Protein AF-D5BFN0-F1 (afdb_monomer)

Sequence (241 aa):
MDYILQNIPEYQEASSQLDNRVQEWKNEIDAKRREISEIQTQLENERALLTKELLEEREEDIKYLQDQLTEYQQKRFGPGGDFILQKKQLIKPIQDQVFTAVQEIADRRNFDFIFDRTSEIGMIYAKSNYDMSDQVLRIITRAANREQIETRQDRRELRQAENRTVAQDSVVQARAQASENAKTERELYIEQRRRERDSLRAAKKAEFEARRERILKERKAAQDSIQAAREAAKQTKDTIN

Secondary structure (DSSP, 8-state):
-HHHHHT-HHHHHHHHHHHHHHHHHHHHHHHHHHHHHHHHHHHHHHGGGS-HHHHHHHHHHHHHHHHHHHHHHHHHHSTT-HHHHHHHHHHHHHHHHHHHHHHHHHHHHT-S----TTSSS------GGG--HHHHHHHHHHHHHHHT--SHHHHHHHHHHHT--HHHHHHHHHHHHHHHHHHHHHHHHHHHHHHHHHHHHHHHHHHHHHHHHHHHHHHHHHHHHHHHHHHHHHHHHHT--

Mean predicted aligned error: 13.86 Å

Nearest PDB structures (foldseek):
  8gl8-assembly1_C  TM=8.182E-01  e=5.710E-12  Flavobacterium johnsoniae
  8gl8-assembly1_G  TM=8.397E-01  e=2.161E-11  Flavobacterium johnsoniae
  8gl8-assembly1_E  TM=8.200E-01  e=6.961E-10  Flavobacterium johnsoniae

Radius of gyration: 37.37 Å; Cα contacts (8 Å, |Δi|>4): 81; chains: 1; bounding box: 98×90×75 Å

Organism: Zunongwangia profunda (strain DSM 18752 / CCTCC AB 206139 / SM-A87) (NCBI:txid655815)

Solvent-accessible surface area (backbone atoms only — not comparable to full-atom values): 13529 Å² total; per-residue (Å²): 82,64,72,49,47,71,71,34,67,71,46,49,50,44,48,51,55,50,51,52,51,52,48,51,54,49,52,54,52,52,51,53,51,49,53,53,51,51,53,50,53,50,48,65,73,45,50,90,79,52,53,73,70,62,47,52,52,52,53,50,51,52,49,50,54,51,51,52,51,50,51,50,48,39,50,39,71,30,96,82,8,52,52,58,50,48,49,46,68,55,47,45,62,55,53,50,52,51,48,52,38,46,50,55,50,26,64,77,68,71,51,92,76,85,80,57,83,76,45,92,65,90,73,89,78,80,66,72,89,74,60,51,58,74,57,36,47,49,49,50,54,50,52,56,56,58,74,72,52,87,48,77,63,52,53,53,52,48,56,58,56,69,73,49,50,73,74,52,48,51,53,53,49,53,52,51,52,51,52,48,51,53,49,53,53,49,50,52,49,52,49,50,54,48,52,54,50,50,51,52,50,50,51,53,49,52,52,50,51,54,50,51,50,50,54,51,51,53,52,48,53,51,50,53,50,55,49,52,53,50,51,54,57,45,55,58,51,69,72,74,114

Foldseek 3Di:
DVVLLVPDPLSVVLVVVLVVVVVVLVVVLVVLVVVLVVLVVVCVVCVVVDDPVVNVVSVVVSVVSVVVSVVSCCQCPNDVHPSVVSCCVRCVVVVVLLVVLVVVVCVVVVPPDDDDPPDPPPDPDDDPVPDCSVVSSVVSVLVVLVVVDDDPVSVVVSVVVVPDDPVRVVVVVVVVVVVVVVVVVVVVVVVVVVVVVVVVVVVVVVVVVVVVVVVVVVVVVVVVVVVVVVVVVVVVVVVVD

pLDDT: mean 86.91, std 8.74, range [43.75, 97.38]

Structure (mmCIF, N/CA/C/O backbone):
data_AF-D5BFN0-F1
#
_entry.id   AF-D5BFN0-F1
#
loop_
_atom_site.group_PDB
_atom_site.id
_atom_site.type_symbol
_atom_site.label_atom_i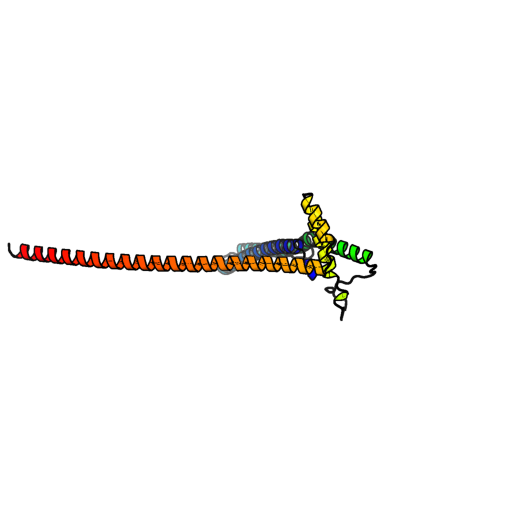d
_atom_site.label_alt_id
_atom_site.label_comp_id
_atom_site.label_asym_id
_atom_site.label_entity_id
_atom_site.label_seq_id
_atom_site.pdbx_PDB_ins_code
_atom_site.Cartn_x
_atom_site.Cartn_y
_atom_site.Cartn_z
_atom_site.occupancy
_atom_site.B_iso_or_equiv
_atom_site.auth_seq_id
_atom_site.auth_comp_id
_atom_site.auth_asym_id
_atom_site.auth_atom_id
_atom_site.pdbx_PDB_model_num
ATOM 1 N N . MET A 1 1 ? 7.348 10.726 -11.685 1.00 82.69 1 MET A N 1
ATOM 2 C CA . MET A 1 1 ? 7.921 9.686 -10.813 1.00 82.69 1 MET A CA 1
ATOM 3 C C . MET A 1 1 ? 6.891 8.601 -10.578 1.00 82.69 1 MET A C 1
ATOM 5 O O . MET A 1 1 ? 7.198 7.435 -10.787 1.00 82.69 1 MET A O 1
ATOM 9 N N . ASP A 1 2 ? 5.655 8.980 -10.251 1.00 84.94 2 ASP A N 1
ATOM 10 C CA . ASP A 1 2 ? 4.572 8.031 -9.961 1.00 84.94 2 ASP A CA 1
ATOM 11 C C . ASP A 1 2 ? 4.336 6.999 -11.066 1.00 84.94 2 ASP A C 1
ATOM 13 O O . ASP A 1 2 ? 4.250 5.813 -10.772 1.00 84.94 2 ASP A O 1
ATOM 17 N N . TYR A 1 3 ? 4.324 7.416 -12.338 1.00 87.56 3 TYR A N 1
ATOM 18 C CA . TYR A 1 3 ? 4.190 6.482 -13.464 1.00 87.56 3 TYR A CA 1
ATOM 19 C C . TYR A 1 3 ? 5.304 5.424 -13.486 1.00 87.56 3 TYR A C 1
ATOM 21 O O . TYR A 1 3 ? 5.041 4.259 -13.758 1.00 87.56 3 TYR A O 1
ATOM 29 N N . ILE A 1 4 ? 6.546 5.803 -13.175 1.00 87.00 4 ILE A N 1
ATOM 30 C CA . ILE A 1 4 ? 7.668 4.859 -13.148 1.00 87.00 4 ILE A CA 1
ATOM 31 C C . ILE A 1 4 ? 7.464 3.870 -11.999 1.00 87.00 4 ILE A C 1
ATOM 33 O O . ILE A 1 4 ? 7.521 2.667 -12.214 1.00 87.00 4 ILE A O 1
ATOM 37 N N . LEU A 1 5 ? 7.156 4.363 -10.799 1.00 88.06 5 LEU A N 1
ATOM 38 C CA . LEU A 1 5 ? 6.931 3.510 -9.632 1.00 88.06 5 LEU A CA 1
ATOM 39 C C . LEU A 1 5 ? 5.768 2.534 -9.848 1.00 88.06 5 LEU A C 1
ATOM 41 O O . LEU A 1 5 ? 5.929 1.342 -9.628 1.00 88.06 5 LEU A O 1
ATOM 45 N N . GLN A 1 6 ? 4.627 3.002 -10.352 1.00 88.56 6 GLN A N 1
ATOM 46 C CA . GLN A 1 6 ? 3.443 2.161 -10.563 1.00 88.56 6 GLN A CA 1
ATOM 47 C C . GLN A 1 6 ? 3.654 1.028 -11.572 1.00 88.56 6 GLN A C 1
ATOM 49 O O . GLN A 1 6 ? 2.942 0.030 -11.502 1.00 88.56 6 GLN A O 1
ATOM 54 N N . ASN A 1 7 ? 4.602 1.166 -12.501 1.00 88.75 7 ASN A N 1
ATOM 55 C CA . ASN A 1 7 ? 4.909 0.141 -13.501 1.00 88.75 7 ASN A CA 1
ATOM 56 C C . ASN A 1 7 ? 6.026 -0.825 -13.064 1.00 88.75 7 ASN A C 1
ATOM 58 O O . ASN A 1 7 ? 6.359 -1.739 -13.817 1.00 88.75 7 ASN A O 1
ATOM 62 N N . ILE A 1 8 ? 6.603 -0.646 -11.871 1.00 88.31 8 ILE A N 1
ATOM 63 C CA . ILE A 1 8 ? 7.589 -1.566 -11.293 1.00 88.31 8 ILE A CA 1
ATOM 64 C C . ILE A 1 8 ? 6.838 -2.634 -10.475 1.00 88.31 8 ILE A C 1
ATOM 66 O O . ILE A 1 8 ? 6.148 -2.274 -9.516 1.00 88.31 8 ILE A O 1
ATOM 70 N N . PRO A 1 9 ? 6.947 -3.934 -10.811 1.00 88.25 9 PRO A N 1
ATOM 71 C CA . PRO A 1 9 ? 6.256 -5.006 -10.086 1.00 88.25 9 PRO A CA 1
ATOM 72 C C . PRO A 1 9 ? 6.540 -5.011 -8.579 1.00 88.25 9 PRO A C 1
ATOM 74 O O . PRO A 1 9 ? 5.622 -5.140 -7.772 1.00 88.25 9 PRO A O 1
ATOM 77 N N . GLU A 1 10 ? 7.792 -4.774 -8.191 1.00 87.75 10 GLU A N 1
ATOM 78 C CA . GLU A 1 10 ? 8.243 -4.722 -6.800 1.00 87.75 10 GLU A CA 1
ATOM 79 C C . GLU A 1 10 ? 7.544 -3.601 -6.016 1.00 87.75 10 GLU A C 1
ATOM 81 O O . GLU A 1 10 ? 7.251 -3.748 -4.831 1.00 87.75 10 GLU A O 1
ATOM 86 N N . TYR A 1 11 ? 7.226 -2.482 -6.677 1.00 91.19 11 TYR A N 1
ATOM 87 C CA . TYR A 1 11 ? 6.480 -1.385 -6.060 1.00 91.19 11 TYR A CA 1
ATOM 88 C C . TYR A 1 11 ? 5.018 -1.753 -5.846 1.00 91.19 11 TYR A C 1
ATOM 90 O O . TYR A 1 11 ? 4.456 -1.436 -4.799 1.00 91.19 11 TYR A O 1
ATOM 98 N N . GLN A 1 12 ? 4.400 -2.425 -6.818 1.00 90.38 12 GLN A N 1
ATOM 99 C CA . GLN A 1 12 ? 3.024 -2.897 -6.685 1.00 90.38 12 GLN A CA 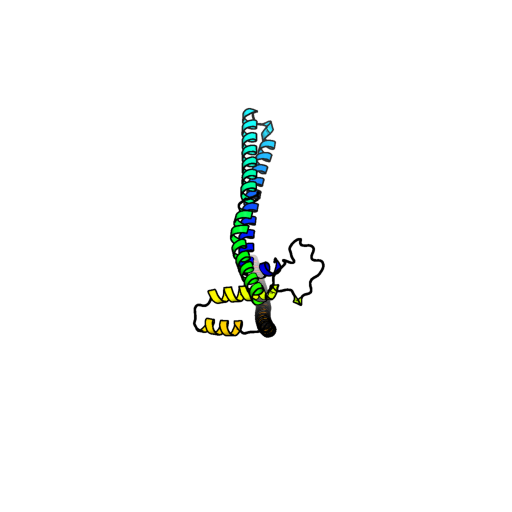1
ATOM 100 C C . GLN A 1 12 ? 2.902 -3.903 -5.538 1.00 90.38 12 GLN A C 1
ATOM 102 O O . GLN A 1 12 ? 1.975 -3.810 -4.733 1.00 90.38 12 GLN A O 1
ATOM 107 N N . GLU A 1 13 ? 3.868 -4.815 -5.418 1.00 91.38 13 GLU A N 1
ATOM 108 C CA . GLU A 1 13 ? 3.922 -5.770 -4.315 1.00 91.38 13 GLU A CA 1
ATOM 109 C C . GLU A 1 13 ? 4.119 -5.060 -2.970 1.00 91.38 13 GLU A C 1
ATOM 111 O O . GLU A 1 13 ? 3.337 -5.266 -2.043 1.00 91.38 13 GLU A O 1
ATOM 116 N N . ALA A 1 14 ? 5.105 -4.164 -2.874 1.00 92.25 14 ALA A N 1
ATOM 117 C CA . ALA A 1 14 ? 5.354 -3.360 -1.680 1.00 92.25 14 ALA A CA 1
ATOM 118 C C . ALA A 1 14 ? 4.125 -2.534 -1.261 1.00 92.25 14 ALA A C 1
ATOM 120 O O . ALA A 1 14 ? 3.804 -2.462 -0.072 1.00 92.25 14 ALA A O 1
ATOM 121 N N . SER A 1 15 ? 3.423 -1.932 -2.226 1.00 90.88 15 SER A N 1
ATOM 122 C CA . SER A 1 15 ? 2.183 -1.191 -1.982 1.00 90.88 15 SER A CA 1
ATOM 123 C C . SER A 1 15 ? 1.095 -2.115 -1.453 1.00 90.88 15 SER A C 1
ATOM 125 O O . SER A 1 15 ? 0.488 -1.803 -0.436 1.00 90.88 15 SER A O 1
ATOM 127 N N . SER A 1 16 ? 0.896 -3.281 -2.073 1.00 94.12 16 SER A N 1
ATOM 128 C CA . SER A 1 16 ? -0.097 -4.258 -1.618 1.00 94.12 16 SER A CA 1
ATOM 129 C C . SER A 1 16 ? 0.201 -4.766 -0.204 1.00 94.12 16 SER A C 1
ATOM 131 O O . SER A 1 16 ? -0.704 -4.849 0.627 1.00 94.12 16 SER A O 1
ATOM 133 N N . GLN A 1 17 ? 1.468 -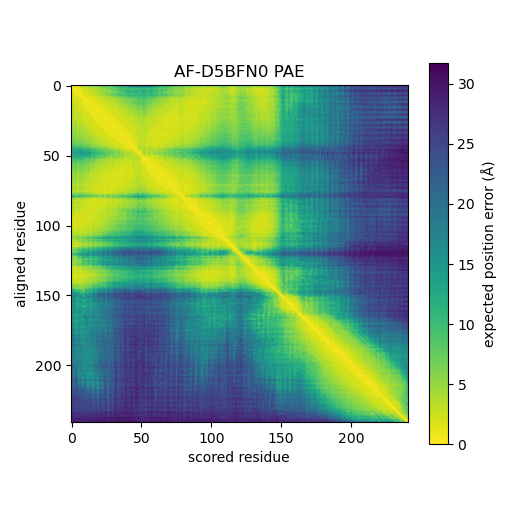5.047 0.113 1.00 92.69 17 GLN A N 1
ATOM 134 C CA . GLN A 1 17 ? 1.883 -5.446 1.460 1.00 92.69 17 GLN A CA 1
ATOM 135 C C . GLN A 1 17 ? 1.603 -4.346 2.494 1.00 92.69 17 GLN A C 1
ATOM 137 O O . GLN A 1 17 ? 1.119 -4.637 3.591 1.00 92.69 17 GLN A O 1
ATOM 142 N N . LEU A 1 18 ? 1.891 -3.085 2.155 1.00 93.56 18 LEU A N 1
ATOM 143 C CA . LEU A 1 18 ? 1.603 -1.945 3.022 1.00 93.56 18 LEU A CA 1
ATOM 144 C C . LEU A 1 18 ? 0.092 -1.763 3.215 1.00 93.56 18 LEU A C 1
ATOM 146 O O . LEU A 1 18 ? -0.357 -1.582 4.345 1.00 93.56 18 LEU A O 1
ATOM 150 N N . ASP A 1 19 ? -0.686 -1.854 2.138 1.00 94.38 19 ASP A N 1
ATOM 151 C CA . ASP A 1 19 ? -2.140 -1.712 2.169 1.00 94.38 19 ASP A CA 1
ATOM 152 C C . ASP A 1 19 ? -2.787 -2.787 3.045 1.00 94.38 19 ASP A C 1
ATOM 154 O O . ASP A 1 19 ? -3.650 -2.466 3.863 1.00 94.38 19 ASP A O 1
ATOM 158 N N . ASN A 1 20 ? -2.321 -4.036 2.961 1.00 95.75 20 ASN A N 1
ATOM 159 C CA . ASN A 1 20 ? -2.794 -5.122 3.822 1.00 95.75 20 ASN A CA 1
ATOM 160 C C . ASN A 1 20 ? -2.579 -4.800 5.309 1.00 95.75 20 ASN A C 1
ATOM 162 O O . ASN A 1 20 ? -3.517 -4.892 6.097 1.00 95.75 20 ASN A O 1
ATOM 166 N N . ARG A 1 21 ? -1.388 -4.323 5.690 1.00 93.75 21 ARG A N 1
ATOM 167 C CA . ARG A 1 21 ? -1.108 -3.927 7.084 1.00 93.75 21 ARG A CA 1
ATOM 168 C C . ARG A 1 21 ? -1.932 -2.731 7.538 1.00 93.75 21 ARG A C 1
ATOM 170 O O . ARG A 1 21 ? -2.385 -2.681 8.678 1.00 93.75 21 ARG A O 1
ATOM 177 N N . VAL A 1 22 ? -2.155 -1.764 6.649 1.00 95.50 22 VAL A N 1
ATOM 178 C CA . VAL A 1 22 ? -3.035 -0.627 6.938 1.00 95.50 22 VAL A CA 1
ATOM 179 C C . VAL A 1 22 ? -4.458 -1.107 7.212 1.00 95.50 22 VAL A C 1
ATOM 181 O O . VAL A 1 22 ? -5.095 -0.592 8.131 1.00 95.50 22 VAL A O 1
ATOM 184 N N . GLN A 1 23 ? -4.958 -2.083 6.452 1.00 97.00 23 GLN A N 1
ATOM 185 C CA . GLN A 1 23 ? -6.273 -2.674 6.704 1.00 97.00 23 GLN A CA 1
ATOM 186 C C . GLN A 1 23 ? -6.316 -3.434 8.031 1.00 97.00 23 GLN A C 1
ATOM 188 O O . GLN A 1 23 ? -7.267 -3.262 8.786 1.00 97.00 23 GLN A O 1
ATOM 193 N N . GLU A 1 24 ? -5.281 -4.208 8.362 1.00 96.44 24 GLU A N 1
ATOM 194 C CA . GLU A 1 24 ? -5.169 -4.882 9.663 1.00 96.44 24 GLU A CA 1
ATOM 195 C C . GLU A 1 24 ? -5.252 -3.882 10.825 1.00 96.44 24 GLU A C 1
ATOM 197 O O . GLU A 1 24 ? -6.107 -4.020 11.699 1.00 96.44 24 GLU A O 1
ATOM 202 N N . TRP A 1 25 ? -4.456 -2.809 10.796 1.00 96.50 25 TRP A N 1
ATOM 203 C CA . TRP A 1 25 ? -4.493 -1.785 11.845 1.00 96.50 25 TRP A CA 1
ATOM 204 C C . TRP A 1 25 ? -5.834 -1.061 11.928 1.00 96.50 25 TRP A C 1
ATOM 206 O O . TRP A 1 25 ? -6.289 -0.753 13.029 1.00 96.50 25 TRP A O 1
ATOM 216 N N . LYS A 1 26 ? -6.481 -0.788 10.789 1.00 95.94 26 LYS A N 1
ATOM 217 C CA . LYS A 1 26 ? -7.831 -0.207 10.767 1.00 95.94 26 LYS A CA 1
ATOM 218 C C . LYS A 1 26 ? -8.845 -1.137 11.422 1.00 95.94 26 LYS A C 1
ATOM 220 O O . LYS A 1 26 ? -9.608 -0.681 12.266 1.00 95.94 26 LYS A O 1
ATOM 225 N N . ASN A 1 27 ? -8.801 -2.428 11.104 1.00 97.38 27 ASN A N 1
ATOM 226 C CA . ASN A 1 27 ? -9.684 -3.421 11.709 1.00 97.38 27 ASN A CA 1
ATOM 227 C C . ASN A 1 27 ? -9.471 -3.520 13.226 1.00 97.38 27 ASN A C 1
ATOM 229 O O . ASN A 1 27 ? -10.442 -3.592 13.975 1.00 97.38 27 ASN A O 1
ATOM 233 N N . GLU A 1 28 ? -8.221 -3.476 13.696 1.00 95.88 28 GLU A N 1
ATOM 234 C CA . GLU A 1 28 ? -7.907 -3.463 15.130 1.00 95.88 28 GLU A CA 1
ATOM 235 C C . GLU A 1 28 ? -8.428 -2.199 15.832 1.00 95.88 28 GLU A C 1
ATOM 237 O O . GLU A 1 28 ? -8.999 -2.283 16.922 1.00 95.88 28 GLU A O 1
ATOM 242 N N . ILE A 1 29 ? -8.269 -1.029 15.206 1.00 96.38 29 ILE A N 1
ATOM 243 C CA . ILE A 1 29 ? -8.805 0.245 15.708 1.00 96.38 29 ILE A CA 1
ATOM 244 C C . ILE A 1 29 ? -10.329 0.188 15.791 1.00 96.38 29 ILE A C 1
ATOM 246 O O . ILE A 1 29 ? -10.904 0.605 16.796 1.00 96.38 29 ILE A O 1
ATOM 250 N N . ASP A 1 30 ? -10.983 -0.327 14.753 1.00 96.88 30 ASP A N 1
ATOM 251 C CA . ASP A 1 30 ? -12.438 -0.426 14.698 1.00 96.88 30 ASP A CA 1
ATOM 252 C C . ASP A 1 30 ? -12.974 -1.422 15.729 1.00 96.88 30 ASP A C 1
ATOM 254 O O . ASP A 1 30 ? -13.985 -1.143 16.372 1.00 96.88 30 ASP A O 1
ATOM 258 N N . ALA A 1 31 ? -12.285 -2.546 15.943 1.00 96.81 31 ALA A N 1
ATOM 259 C CA . ALA A 1 31 ? -12.630 -3.509 16.985 1.00 96.81 31 ALA A CA 1
ATOM 260 C C . ALA A 1 31 ? -12.552 -2.875 18.383 1.00 96.81 31 ALA A C 1
ATOM 262 O O . ALA A 1 31 ? -13.533 -2.912 19.123 1.00 96.81 31 ALA A O 1
ATOM 263 N N . LYS A 1 32 ? -11.438 -2.204 18.707 1.00 95.31 32 LYS A N 1
ATOM 264 C CA . LYS A 1 32 ? -11.264 -1.496 19.989 1.00 95.31 32 LYS A CA 1
ATOM 265 C C . LYS A 1 32 ? -12.278 -0.372 20.178 1.00 95.31 32 LYS A C 1
ATOM 267 O O . LYS A 1 32 ? -12.797 -0.170 21.269 1.00 95.31 32 LYS A O 1
ATOM 272 N N . ARG A 1 33 ? -12.595 0.363 19.110 1.00 96.69 33 ARG A N 1
ATOM 273 C CA . ARG A 1 33 ? -13.615 1.418 19.144 1.00 96.69 33 ARG A CA 1
ATOM 274 C C . ARG A 1 33 ? -14.999 0.853 19.464 1.00 96.69 33 ARG A C 1
ATOM 276 O O . ARG A 1 33 ? -15.733 1.478 20.225 1.00 96.69 33 ARG A O 1
ATOM 283 N N . ARG A 1 34 ? -15.363 -0.296 18.885 1.00 97.38 34 ARG A N 1
ATOM 284 C CA . ARG A 1 34 ? -16.641 -0.967 19.177 1.00 97.38 34 ARG A CA 1
ATOM 285 C C . ARG A 1 34 ? -16.699 -1.444 20.620 1.00 97.38 34 ARG A C 1
ATOM 287 O O . ARG A 1 34 ? -17.682 -1.155 21.283 1.00 97.38 34 ARG A O 1
ATOM 294 N N . GLU A 1 35 ? -15.631 -2.066 21.112 1.00 96.06 35 GLU A N 1
ATOM 295 C CA . GLU A 1 35 ? -15.518 -2.494 22.511 1.00 96.06 35 GLU A CA 1
ATOM 296 C C . GLU A 1 35 ? -15.728 -1.318 23.481 1.00 96.06 35 GLU A C 1
ATOM 298 O O . GLU A 1 35 ? -16.578 -1.387 24.364 1.00 96.06 35 GLU A O 1
ATOM 303 N N . ILE A 1 36 ? -15.046 -0.187 23.257 1.00 96.00 36 ILE A N 1
ATOM 304 C CA . ILE A 1 36 ? -15.235 1.029 24.067 1.00 96.00 36 ILE A CA 1
ATOM 305 C C . ILE A 1 36 ? -16.686 1.522 23.993 1.00 96.00 36 ILE A C 1
ATOM 307 O O . ILE A 1 36 ? -17.267 1.876 25.017 1.00 96.00 36 ILE A O 1
ATOM 311 N N . SER A 1 37 ? -17.286 1.536 22.799 1.00 96.62 37 SER A N 1
ATOM 312 C CA . SER A 1 37 ? -18.677 1.965 22.616 1.00 96.62 37 SER A CA 1
ATOM 313 C C . SER A 1 37 ? -19.670 1.054 23.344 1.00 96.62 37 SER A C 1
ATOM 315 O O . SER A 1 37 ? -20.647 1.551 23.898 1.00 96.62 37 SER A O 1
ATOM 317 N N . GLU A 1 38 ? -19.442 -0.259 23.350 1.00 96.31 38 GLU A N 1
ATOM 318 C CA . GLU A 1 38 ? -20.285 -1.228 24.056 1.00 96.31 38 GLU A CA 1
ATOM 319 C C . GLU A 1 38 ? -20.207 -1.025 25.571 1.00 96.31 38 GLU A C 1
ATOM 321 O O . GLU A 1 38 ? -21.247 -0.962 26.228 1.00 96.31 38 GLU A O 1
ATOM 326 N N . ILE A 1 39 ? -18.999 -0.837 26.116 1.00 93.94 39 ILE A N 1
ATOM 327 C CA . ILE A 1 39 ? -18.789 -0.558 27.546 1.00 93.94 39 ILE A CA 1
ATOM 328 C C . ILE A 1 39 ? -19.457 0.766 27.940 1.00 93.94 39 ILE A C 1
ATOM 330 O O . ILE A 1 39 ? -20.114 0.842 28.977 1.00 93.94 39 ILE A O 1
ATOM 334 N N . GLN A 1 40 ? -19.359 1.798 27.098 1.00 94.62 40 GLN A N 1
ATOM 335 C CA . GLN A 1 40 ? -20.044 3.074 27.321 1.00 94.62 40 GLN A CA 1
ATOM 336 C C . GLN A 1 40 ? -21.563 2.914 27.374 1.00 94.62 40 GLN A C 1
ATOM 338 O O . GLN A 1 40 ? -22.201 3.396 28.306 1.00 94.62 40 GLN A O 1
ATOM 343 N N . THR A 1 41 ? -22.148 2.201 26.410 1.00 95.62 41 THR A N 1
ATOM 344 C CA . THR A 1 41 ? -23.595 1.950 26.394 1.00 95.62 41 THR A CA 1
ATOM 345 C C . THR A 1 41 ? -24.040 1.112 27.598 1.00 95.62 41 THR A C 1
ATOM 347 O O . THR A 1 41 ? -25.099 1.370 28.170 1.00 95.62 41 THR A O 1
ATOM 350 N N . GLN A 1 42 ? -23.245 0.126 28.024 1.00 93.69 42 GLN A N 1
ATOM 351 C CA . GLN A 1 42 ? -23.519 -0.640 29.245 1.00 93.69 42 GLN A CA 1
ATOM 352 C C . GLN A 1 42 ? -23.507 0.260 30.483 1.00 93.69 42 GLN A C 1
ATOM 354 O O . GLN A 1 42 ? -24.450 0.213 31.273 1.00 93.69 42 GLN A O 1
ATOM 359 N N . LEU A 1 43 ? -22.504 1.134 30.610 1.00 93.69 43 LEU A N 1
ATOM 360 C CA . LEU A 1 43 ? -22.411 2.079 31.718 1.00 93.69 43 LEU A CA 1
ATOM 361 C C . LEU A 1 43 ? -23.614 3.028 31.764 1.00 93.69 43 LEU A C 1
ATOM 363 O O . LEU A 1 43 ? -24.161 3.264 32.837 1.00 93.69 43 LEU A O 1
ATOM 367 N N . GLU A 1 44 ? -24.063 3.539 30.615 1.00 92.50 44 GLU A N 1
ATOM 368 C CA . GLU A 1 44 ? -25.244 4.405 30.523 1.00 92.50 44 GLU A CA 1
ATOM 369 C C . GLU A 1 44 ? -26.528 3.701 30.985 1.00 92.50 44 GLU A C 1
ATOM 371 O O . GLU A 1 44 ? -27.320 4.294 31.722 1.00 92.50 44 GLU A O 1
ATOM 376 N N . ASN A 1 45 ? -26.715 2.433 30.604 1.00 93.19 45 ASN A N 1
ATOM 377 C CA . ASN A 1 45 ? -27.878 1.631 30.995 1.00 93.19 45 ASN A CA 1
ATOM 378 C C . ASN A 1 45 ? -27.860 1.257 32.485 1.00 93.19 45 ASN A C 1
ATOM 380 O O . ASN A 1 45 ? -28.902 1.256 33.143 1.00 93.19 45 ASN A O 1
AT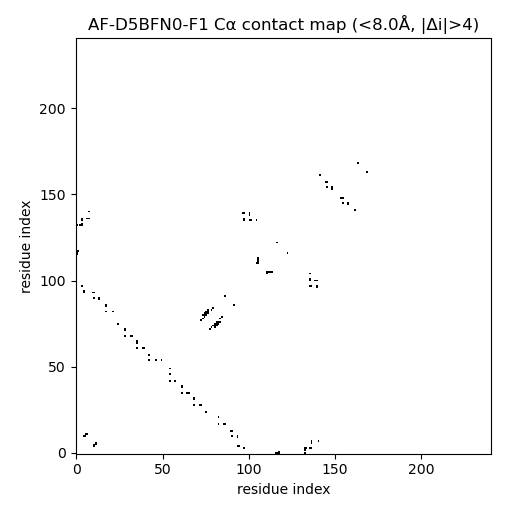OM 384 N N . GLU A 1 46 ? -26.683 0.940 33.024 1.00 91.81 46 GLU A N 1
ATOM 385 C CA . GLU A 1 46 ? -26.506 0.517 34.417 1.00 91.81 46 GLU A CA 1
ATOM 386 C C . GLU A 1 46 ? -26.360 1.698 35.385 1.00 91.81 46 GLU A C 1
ATOM 388 O O . GLU A 1 46 ? -26.483 1.512 36.593 1.00 91.81 46 GLU A O 1
ATOM 393 N N . ARG A 1 47 ? -26.175 2.930 34.889 1.00 90.31 47 ARG A N 1
ATOM 394 C CA . ARG A 1 47 ? -25.866 4.131 35.686 1.00 90.31 47 ARG A CA 1
ATOM 395 C C . ARG A 1 47 ? -26.780 4.353 36.889 1.00 90.31 47 ARG A C 1
ATOM 397 O O . ARG A 1 47 ? -26.315 4.783 37.939 1.00 90.31 47 ARG A O 1
ATOM 404 N N . ALA A 1 48 ? -28.077 4.078 36.746 1.00 88.88 48 ALA A N 1
ATOM 405 C CA . ALA A 1 48 ? -29.058 4.261 37.819 1.00 88.88 48 ALA A CA 1
ATOM 406 C C . ALA A 1 48 ? -28.925 3.234 38.962 1.00 88.88 48 ALA A C 1
ATOM 408 O O . ALA A 1 48 ? -29.486 3.441 40.037 1.00 88.88 48 ALA A O 1
ATOM 409 N N . LEU A 1 49 ? -28.214 2.130 38.724 1.00 88.56 49 LEU A N 1
ATOM 410 C CA . LEU A 1 49 ? -28.025 1.015 39.653 1.00 88.56 49 LEU A CA 1
ATOM 411 C C . LEU A 1 49 ? -26.656 1.047 40.353 1.00 88.56 49 LEU A C 1
ATOM 413 O O . LEU A 1 49 ? -26.444 0.285 41.295 1.00 88.56 49 LEU A O 1
ATOM 417 N N . LEU A 1 50 ? -25.730 1.901 39.904 1.00 88.12 50 LEU A N 1
ATOM 418 C CA . LEU A 1 50 ? -24.349 1.949 40.391 1.00 88.12 50 LEU A CA 1
ATOM 419 C C . LEU A 1 50 ? -24.175 2.961 41.535 1.00 88.12 50 LEU A C 1
ATOM 421 O O . LEU A 1 50 ? -24.834 4.001 41.590 1.00 88.12 50 LEU A O 1
ATOM 425 N N . THR A 1 51 ? -23.250 2.666 42.453 1.00 91.19 51 THR A N 1
ATOM 426 C CA . THR A 1 51 ? -22.770 3.639 43.446 1.00 91.19 51 THR A CA 1
ATOM 427 C C . THR A 1 51 ? -21.836 4.652 42.782 1.00 91.19 51 THR A C 1
ATOM 429 O O . THR A 1 51 ? -21.294 4.400 41.708 1.00 91.19 51 THR A O 1
ATOM 432 N N . LYS A 1 52 ? -21.625 5.812 43.417 1.00 89.38 52 LYS A N 1
ATOM 433 C CA . LYS A 1 52 ? -20.746 6.861 42.866 1.00 89.38 52 LYS A CA 1
ATOM 434 C C . LYS A 1 52 ? -19.307 6.383 42.658 1.00 89.38 52 LYS A C 1
ATOM 436 O O . LYS A 1 52 ? -18.737 6.661 41.617 1.00 89.38 52 LYS A O 1
ATOM 441 N N . GLU A 1 53 ? -18.771 5.630 43.614 1.00 88.50 53 GLU A N 1
ATOM 442 C CA . GLU A 1 53 ? -17.405 5.088 43.561 1.00 88.50 53 GLU A CA 1
ATOM 443 C C . GLU A 1 53 ? -17.230 4.121 42.380 1.00 88.50 53 GLU A C 1
ATOM 445 O O . GLU A 1 53 ? -16.273 4.230 41.623 1.00 88.50 53 GLU A O 1
ATOM 450 N N . LEU A 1 54 ? -18.198 3.221 42.174 1.00 88.38 54 LEU A N 1
ATOM 451 C CA . LEU A 1 54 ? -18.164 2.252 41.076 1.00 88.38 54 LEU A CA 1
ATOM 452 C C . LEU A 1 54 ? -18.391 2.918 39.709 1.00 88.38 54 LEU A C 1
ATOM 454 O O . LEU A 1 54 ? -17.878 2.449 38.697 1.00 88.38 54 LEU A O 1
ATOM 458 N N . LEU A 1 55 ? -19.166 4.006 39.665 1.00 91.00 55 LEU A N 1
ATOM 459 C CA . LEU A 1 55 ? -19.336 4.813 38.457 1.00 91.00 55 LEU A CA 1
ATOM 460 C C . LEU A 1 55 ? -18.021 5.506 38.068 1.00 91.00 55 LEU A C 1
ATOM 462 O O . LEU A 1 55 ? -17.636 5.429 36.906 1.00 91.00 55 LEU A O 1
ATOM 466 N N . GLU A 1 56 ? -17.333 6.133 39.028 1.00 92.19 56 GLU A N 1
ATOM 467 C CA . GLU A 1 56 ? -16.035 6.787 38.801 1.00 92.19 56 GLU A CA 1
ATOM 468 C C . GLU A 1 56 ? -14.978 5.788 38.302 1.00 92.19 56 GLU A C 1
ATOM 470 O O . GLU A 1 56 ? -14.326 6.057 37.297 1.00 92.19 56 GLU A O 1
ATOM 475 N N . GLU A 1 57 ? -14.877 4.603 38.915 1.00 91.56 57 GLU A N 1
ATOM 476 C CA . GLU A 1 57 ? -13.959 3.537 38.474 1.00 91.56 57 GLU A CA 1
ATOM 477 C C . GLU A 1 57 ? -14.207 3.129 37.009 1.00 91.56 57 GLU A C 1
ATOM 479 O O . GLU A 1 57 ? -13.284 3.073 36.197 1.00 91.56 57 GLU A O 1
ATOM 484 N N . ARG A 1 58 ? -15.474 2.918 36.623 1.00 91.31 58 ARG A N 1
ATOM 485 C CA . ARG A 1 58 ? -15.832 2.543 35.243 1.00 91.31 58 ARG A CA 1
ATOM 486 C C . ARG A 1 58 ? -15.587 3.669 34.237 1.00 91.31 58 ARG A C 1
ATOM 488 O O . ARG A 1 58 ? -15.228 3.395 33.092 1.00 91.31 58 ARG A O 1
ATOM 495 N N . GLU A 1 59 ? -15.801 4.924 34.627 1.00 91.44 59 GLU A N 1
ATOM 496 C CA . GLU A 1 59 ? -15.487 6.083 33.783 1.00 91.44 59 GLU A CA 1
ATOM 497 C C . GLU A 1 59 ? -13.970 6.221 33.566 1.00 91.44 59 GLU A C 1
ATOM 499 O O . GLU A 1 59 ? -13.534 6.512 32.447 1.00 91.44 59 GLU A O 1
ATOM 504 N N . GLU A 1 60 ? -13.161 5.952 34.596 1.00 93.50 60 GLU A N 1
ATOM 505 C CA . GLU A 1 60 ? -11.700 5.905 34.490 1.00 93.50 60 GLU A CA 1
ATOM 506 C C . GLU A 1 60 ? -11.221 4.773 33.573 1.00 93.50 60 GLU A C 1
ATOM 508 O O . GLU A 1 60 ? -10.376 5.020 32.709 1.00 93.50 60 GLU A O 1
ATOM 513 N N . ASP A 1 61 ? -11.809 3.578 33.671 1.00 92.62 61 ASP A N 1
ATOM 514 C CA . ASP A 1 61 ? -11.505 2.450 32.780 1.00 92.62 61 ASP A CA 1
ATOM 515 C C . ASP A 1 61 ? -11.798 2.785 31.309 1.00 92.62 61 ASP A C 1
ATOM 517 O O . ASP A 1 61 ? -10.967 2.560 30.423 1.00 92.62 61 ASP A O 1
ATOM 521 N N . ILE A 1 62 ? -12.968 3.371 31.029 1.00 93.81 62 ILE A N 1
ATOM 522 C CA . ILE A 1 62 ? -13.341 3.797 29.671 1.00 93.81 62 ILE A CA 1
ATOM 523 C C . ILE A 1 62 ? -12.345 4.832 29.151 1.00 93.81 62 ILE A C 1
ATOM 525 O O . ILE A 1 62 ? -11.902 4.740 28.003 1.00 93.81 62 ILE A O 1
ATOM 529 N N . LYS A 1 63 ? -11.980 5.813 29.981 1.00 94.81 63 LYS A N 1
ATOM 530 C CA . LYS A 1 63 ? -11.008 6.843 29.612 1.00 94.81 63 LYS A CA 1
ATOM 531 C C . LYS A 1 63 ? -9.634 6.238 29.330 1.00 94.81 63 LYS A C 1
ATOM 533 O O . LYS A 1 63 ? -9.020 6.573 28.321 1.00 94.81 63 LYS A O 1
ATOM 538 N N . TYR A 1 64 ? -9.187 5.297 30.155 1.00 95.81 64 TYR A N 1
ATOM 539 C CA . TYR A 1 64 ? -7.939 4.576 29.938 1.00 95.81 64 TYR A CA 1
ATOM 540 C C . TYR A 1 64 ? -7.935 3.835 28.593 1.00 95.81 64 TYR A C 1
ATOM 542 O O . TYR A 1 64 ? -6.981 3.951 27.823 1.00 95.81 64 TYR A O 1
ATOM 550 N N . LEU A 1 65 ? -9.021 3.134 28.252 1.00 94.00 65 LEU A N 1
ATOM 551 C CA . LEU A 1 65 ? -9.155 2.454 26.959 1.00 94.00 65 LEU A CA 1
ATOM 552 C C . LEU A 1 65 ? -9.164 3.437 25.774 1.00 94.00 65 LEU A C 1
ATOM 554 O O . LEU A 1 65 ? -8.581 3.149 24.725 1.00 94.00 65 LEU A O 1
ATOM 558 N N . GLN A 1 66 ? -9.789 4.607 25.924 1.00 94.25 66 GLN A N 1
ATOM 559 C CA . GLN A 1 66 ? -9.769 5.668 24.909 1.00 94.25 66 GLN A CA 1
ATOM 560 C C . GLN A 1 66 ? -8.368 6.250 24.695 1.00 94.25 66 GLN A C 1
ATOM 562 O O . GLN A 1 66 ? -7.956 6.463 23.548 1.00 94.25 66 GLN A O 1
ATOM 567 N N . ASP A 1 67 ? -7.629 6.475 25.779 1.00 96.62 67 ASP A N 1
ATOM 568 C CA . ASP A 1 67 ? -6.251 6.957 25.727 1.00 96.62 67 ASP A CA 1
ATOM 569 C C . ASP A 1 67 ? -5.353 5.915 25.045 1.00 96.62 67 ASP A C 1
ATOM 571 O O . ASP A 1 67 ? -4.608 6.253 24.122 1.00 96.62 67 ASP A O 1
ATOM 575 N N . GLN A 1 68 ? -5.509 4.630 25.386 1.00 95.62 68 GLN A N 1
ATOM 576 C CA . GLN A 1 68 ? -4.815 3.531 24.707 1.00 95.62 68 GLN A CA 1
ATOM 577 C C . GLN A 1 68 ? -5.144 3.456 23.211 1.00 95.62 68 GLN A C 1
ATOM 579 O O . GLN A 1 68 ? -4.253 3.220 22.392 1.00 95.62 68 GLN A O 1
ATOM 584 N N . LEU A 1 69 ? -6.412 3.641 22.826 1.00 96.25 69 LEU A N 1
ATOM 585 C CA . LEU A 1 69 ? -6.806 3.663 21.417 1.00 96.25 69 LEU A CA 1
ATOM 586 C C . LEU A 1 69 ? -6.138 4.828 20.680 1.00 96.25 69 LEU A C 1
ATOM 588 O O . LEU A 1 69 ? -5.637 4.648 19.569 1.00 96.25 69 LEU A O 1
ATOM 592 N N . THR A 1 70 ? -6.099 6.003 21.302 1.00 95.56 70 THR A N 1
ATOM 593 C CA . THR A 1 70 ? -5.466 7.199 20.737 1.00 95.56 70 THR A CA 1
ATOM 594 C C . THR A 1 70 ? -3.957 7.010 20.593 1.00 95.56 70 THR A C 1
ATOM 596 O O . THR A 1 70 ? -3.396 7.292 19.532 1.00 95.56 70 THR A O 1
ATOM 599 N N . GLU A 1 71 ? -3.293 6.464 21.613 1.00 95.81 71 GLU A N 1
ATOM 600 C CA . GLU A 1 71 ? -1.869 6.128 21.561 1.00 95.81 71 GLU A CA 1
ATOM 601 C C . GLU A 1 71 ? -1.585 5.103 20.458 1.00 95.81 71 GLU A C 1
ATOM 603 O O . GLU A 1 71 ? -0.649 5.270 19.675 1.00 95.81 71 GLU A O 1
ATOM 608 N N . TYR A 1 72 ? -2.428 4.076 20.336 1.00 95.62 72 TYR A N 1
ATOM 609 C CA . TYR A 1 72 ? -2.316 3.084 19.275 1.00 95.62 72 TYR A CA 1
ATOM 610 C C . TYR A 1 72 ? -2.429 3.728 17.888 1.00 95.62 72 TYR A C 1
ATOM 612 O O . TYR A 1 72 ? -1.575 3.506 17.026 1.00 95.62 72 TYR A O 1
ATOM 620 N N . GLN A 1 73 ? -3.437 4.578 17.674 1.00 94.62 73 GLN A N 1
ATOM 621 C CA . GLN A 1 73 ? -3.609 5.320 16.424 1.00 94.62 73 GLN A CA 1
ATOM 622 C C . GLN A 1 73 ? -2.393 6.192 16.109 1.00 94.62 73 GLN A C 1
ATOM 624 O O . GLN A 1 73 ? -1.903 6.166 14.981 1.00 94.62 73 GLN A O 1
ATOM 629 N N . GLN A 1 74 ? -1.869 6.912 17.100 1.00 95.19 74 GLN A N 1
ATOM 630 C CA . GLN A 1 74 ? -0.694 7.761 16.941 1.00 95.19 74 GLN A CA 1
ATOM 631 C C . GLN A 1 74 ? 0.565 6.941 16.634 1.00 95.19 74 GLN A C 1
ATOM 633 O O . GLN A 1 74 ? 1.357 7.316 15.771 1.00 95.19 74 GLN A O 1
ATOM 638 N N . LYS A 1 75 ? 0.741 5.789 17.282 1.00 95.50 75 LYS A N 1
ATOM 639 C CA . LYS A 1 75 ? 1.865 4.884 17.028 1.00 95.50 75 LYS A CA 1
ATOM 640 C C . LYS A 1 75 ? 1.834 4.313 15.610 1.00 95.50 75 LYS A C 1
ATOM 642 O O . LYS A 1 75 ? 2.882 4.189 14.981 1.00 95.50 75 LYS A O 1
ATOM 647 N N . ARG A 1 76 ? 0.648 3.992 15.081 1.00 94.69 76 ARG A N 1
ATOM 648 C CA . ARG A 1 76 ? 0.507 3.457 13.716 1.00 94.69 76 ARG A CA 1
ATOM 649 C C . ARG A 1 76 ? 0.540 4.545 12.642 1.00 94.69 76 ARG A C 1
ATO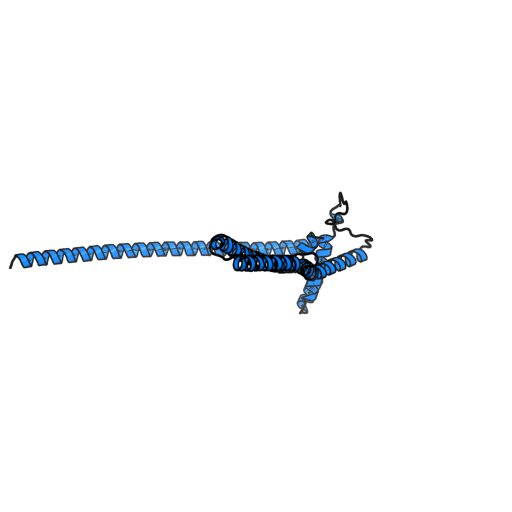M 651 O O . ARG A 1 76 ? 1.285 4.412 11.675 1.00 94.69 76 ARG A O 1
ATOM 658 N N . PHE A 1 77 ? -0.240 5.611 12.806 1.00 95.25 77 PHE A N 1
ATOM 659 C CA . PHE A 1 77 ? -0.529 6.608 11.763 1.00 95.25 77 PHE A CA 1
ATOM 660 C C . PHE A 1 77 ? -0.035 8.027 12.073 1.00 95.25 77 PHE A C 1
ATOM 662 O O . PHE A 1 77 ? -0.179 8.914 11.232 1.00 95.25 77 PHE A O 1
ATOM 669 N N . GLY A 1 78 ? 0.540 8.267 13.250 1.00 92.88 78 GLY A N 1
ATOM 670 C CA . GLY A 1 78 ? 1.073 9.573 13.625 1.00 92.88 78 GLY A CA 1
ATOM 671 C C . GLY A 1 78 ? 2.346 9.960 12.858 1.00 92.88 78 GLY A C 1
ATOM 672 O O . GLY A 1 78 ? 2.889 9.174 12.071 1.00 92.88 78 GLY A O 1
ATOM 673 N N . PRO A 1 79 ? 2.871 11.177 13.085 1.00 88.94 79 PRO A N 1
ATOM 674 C CA . PRO A 1 79 ? 4.127 11.630 12.499 1.00 88.94 79 PRO A CA 1
ATOM 675 C C . PRO A 1 79 ? 5.282 10.739 12.974 1.00 88.94 79 PRO A C 1
ATOM 677 O O . PRO A 1 79 ? 5.611 10.708 14.155 1.00 88.94 79 PRO A O 1
ATOM 680 N N . GLY A 1 80 ? 5.881 9.987 12.050 1.00 86.31 80 GLY A N 1
ATOM 681 C CA . GLY A 1 80 ? 6.902 8.983 12.369 1.00 86.31 80 GLY A CA 1
ATOM 682 C C . GLY A 1 80 ? 6.357 7.643 12.876 1.00 86.31 80 GLY A C 1
ATOM 683 O O . GLY A 1 80 ? 7.148 6.808 13.303 1.00 86.31 80 GLY A O 1
ATOM 684 N N . GLY A 1 81 ? 5.042 7.427 12.811 1.00 91.88 81 GLY A N 1
ATOM 685 C CA . GLY A 1 81 ? 4.421 6.148 13.137 1.00 91.88 81 GLY A CA 1
ATOM 686 C C . GLY A 1 81 ? 4.808 5.024 12.172 1.00 91.88 81 GLY A C 1
ATOM 687 O O . GLY A 1 81 ? 5.429 5.245 11.122 1.00 91.88 81 GLY A O 1
ATOM 688 N N . ASP A 1 82 ? 4.400 3.806 12.521 1.00 93.38 82 ASP A N 1
ATOM 689 C CA . ASP A 1 82 ? 4.766 2.582 11.802 1.00 93.38 82 ASP A CA 1
ATOM 690 C C . ASP A 1 82 ? 4.410 2.638 10.314 1.00 93.38 82 ASP A C 1
ATOM 692 O O . ASP A 1 82 ? 5.177 2.153 9.485 1.00 93.38 82 ASP A O 1
ATOM 696 N N . PHE A 1 83 ? 3.295 3.275 9.948 1.00 93.81 83 PHE A N 1
ATOM 697 C CA . PHE A 1 83 ? 2.906 3.458 8.552 1.00 93.81 83 PHE A CA 1
ATOM 698 C C . PHE A 1 83 ? 3.980 4.196 7.748 1.00 93.81 83 PHE A C 1
ATOM 700 O O . PHE A 1 83 ? 4.400 3.728 6.691 1.00 93.81 83 PHE A O 1
ATOM 707 N N . ILE A 1 84 ? 4.453 5.341 8.247 1.00 92.62 84 ILE A N 1
ATOM 708 C CA . ILE A 1 84 ? 5.454 6.160 7.549 1.00 92.62 84 ILE A CA 1
ATOM 709 C C . ILE A 1 84 ? 6.791 5.422 7.506 1.00 92.62 84 ILE A C 1
ATOM 711 O O . ILE A 1 84 ? 7.464 5.424 6.471 1.00 92.62 84 ILE A O 1
ATOM 715 N N . LEU A 1 85 ? 7.163 4.769 8.610 1.00 93.56 85 LEU A N 1
ATOM 716 C CA . LEU A 1 85 ? 8.399 4.003 8.697 1.00 93.56 85 LEU A CA 1
ATOM 717 C C . LEU A 1 85 ? 8.408 2.842 7.696 1.00 93.56 85 LEU A C 1
ATOM 719 O O . LEU A 1 85 ? 9.357 2.715 6.925 1.00 93.56 85 LEU A O 1
ATOM 723 N N . GLN A 1 86 ? 7.344 2.042 7.659 1.00 92.69 86 GLN A N 1
ATOM 724 C CA . GLN A 1 86 ? 7.223 0.918 6.733 1.00 92.69 86 GLN A CA 1
ATOM 725 C C . GLN A 1 86 ? 7.119 1.380 5.286 1.00 92.69 86 GLN A C 1
ATOM 727 O O . GLN A 1 86 ? 7.792 0.825 4.421 1.00 92.69 86 GLN A O 1
ATOM 732 N N . LYS A 1 87 ? 6.347 2.440 5.020 1.00 91.69 87 LYS A N 1
ATOM 733 C CA . LYS A 1 87 ? 6.289 3.063 3.695 1.00 91.69 87 LYS A CA 1
ATOM 734 C C . LYS A 1 87 ? 7.688 3.448 3.227 1.00 91.69 87 LYS A C 1
ATOM 736 O O . LYS A 1 87 ? 8.065 3.128 2.105 1.00 91.69 87 LYS A O 1
ATOM 741 N N . LYS A 1 88 ? 8.482 4.090 4.088 1.00 92.00 88 LYS A N 1
ATOM 742 C CA . LYS A 1 88 ? 9.873 4.431 3.780 1.00 92.00 88 LYS A CA 1
ATOM 743 C C . LYS A 1 88 ? 10.711 3.173 3.555 1.00 92.00 88 LYS A C 1
ATOM 745 O O . LYS A 1 88 ? 11.403 3.113 2.555 1.00 92.00 88 LYS A O 1
ATOM 750 N N . GLN A 1 89 ? 10.648 2.172 4.427 1.00 92.31 89 GLN A N 1
ATOM 751 C CA . GLN A 1 89 ? 11.448 0.946 4.298 1.00 92.31 89 GLN A CA 1
ATOM 752 C C . GLN A 1 89 ? 11.163 0.167 3.009 1.00 92.31 89 GLN A C 1
ATOM 754 O O . GLN A 1 89 ? 12.098 -0.327 2.391 1.00 92.31 89 GLN A O 1
ATOM 759 N N . LEU A 1 90 ? 9.897 0.080 2.601 1.00 91.38 90 LEU A N 1
ATOM 760 C CA . LEU A 1 90 ? 9.483 -0.673 1.418 1.00 91.38 90 LEU A CA 1
ATOM 761 C C . LEU A 1 90 ? 9.690 0.118 0.120 1.00 91.38 90 LEU A C 1
ATOM 763 O O . LEU A 1 90 ? 10.171 -0.425 -0.867 1.00 91.38 90 LEU A O 1
ATOM 767 N N . ILE A 1 91 ? 9.352 1.411 0.111 1.00 90.44 91 ILE A N 1
ATOM 768 C CA . ILE A 1 91 ? 9.368 2.222 -1.115 1.00 90.44 91 ILE A CA 1
ATOM 769 C C . ILE A 1 91 ? 10.750 2.831 -1.383 1.00 90.44 91 ILE A C 1
ATOM 771 O O . ILE A 1 91 ? 11.125 2.999 -2.543 1.00 90.44 91 ILE A O 1
ATOM 775 N N . LYS A 1 92 ? 11.530 3.165 -0.345 1.00 91.50 92 LYS A N 1
ATOM 776 C CA . LYS A 1 92 ? 12.826 3.846 -0.507 1.00 91.50 92 LYS A CA 1
ATOM 777 C C . LYS A 1 92 ? 13.826 3.056 -1.363 1.00 91.50 92 LYS A C 1
ATOM 779 O O . LYS A 1 92 ? 14.378 3.676 -2.267 1.00 91.50 92 LYS A O 1
ATOM 784 N N . PRO A 1 93 ? 14.023 1.736 -1.178 1.00 91.75 93 PRO A N 1
ATOM 785 C CA . PRO A 1 93 ? 14.939 0.970 -2.024 1.00 91.75 93 PRO A CA 1
ATOM 786 C C . PRO A 1 93 ? 14.567 1.043 -3.509 1.00 91.75 93 PRO A C 1
ATOM 788 O O . PRO A 1 93 ? 15.433 1.201 -4.363 1.00 91.75 93 PRO A O 1
ATOM 791 N N . ILE A 1 94 ? 13.269 1.013 -3.813 1.00 90.50 94 ILE A N 1
ATOM 792 C CA . ILE A 1 94 ? 12.753 1.092 -5.183 1.00 90.50 94 ILE A CA 1
ATOM 793 C C . ILE A 1 94 ? 12.973 2.495 -5.761 1.00 90.50 94 ILE A C 1
ATOM 795 O O . ILE A 1 94 ? 13.399 2.652 -6.903 1.00 90.50 94 ILE A O 1
ATOM 799 N N . GLN A 1 95 ? 12.735 3.540 -4.966 1.00 90.44 95 GLN A N 1
ATOM 800 C CA . GLN A 1 95 ? 13.051 4.912 -5.367 1.00 90.44 95 GLN A CA 1
ATOM 801 C C . GLN A 1 95 ? 14.545 5.101 -5.636 1.00 90.44 95 GLN A C 1
ATOM 803 O O . GLN A 1 95 ? 14.900 5.807 -6.576 1.00 90.44 95 GLN A O 1
ATOM 808 N N . ASP A 1 96 ? 15.406 4.470 -4.839 1.00 92.25 96 ASP A N 1
ATOM 809 C CA . ASP A 1 96 ? 16.855 4.536 -5.015 1.00 92.25 96 ASP A CA 1
ATOM 810 C C . ASP A 1 96 ? 17.288 3.812 -6.302 1.00 92.25 96 ASP A C 1
ATOM 812 O O . ASP A 1 96 ? 18.093 4.356 -7.054 1.00 92.25 96 ASP A O 1
ATOM 816 N N . GLN A 1 97 ? 16.680 2.667 -6.639 1.00 89.94 97 GLN A N 1
ATOM 817 C CA . GLN A 1 97 ? 16.883 2.001 -7.936 1.00 89.94 97 GLN A CA 1
ATOM 818 C C . GLN A 1 97 ? 16.484 2.898 -9.115 1.00 89.94 97 GLN A C 1
ATOM 820 O O . GLN A 1 97 ? 17.233 3.026 -10.087 1.00 89.94 97 GLN A O 1
ATOM 825 N N . VAL A 1 98 ? 15.321 3.553 -9.025 1.00 91.38 98 VAL A N 1
ATOM 826 C CA . VAL A 1 98 ? 14.875 4.516 -10.041 1.00 91.38 98 VAL A CA 1
ATOM 827 C C . VAL A 1 98 ? 15.864 5.670 -10.153 1.00 91.38 98 VAL A C 1
ATOM 829 O O . VAL A 1 98 ? 16.230 6.057 -11.260 1.00 91.38 98 VAL A O 1
ATOM 832 N N . PHE A 1 99 ? 16.330 6.201 -9.023 1.00 92.06 99 PHE A N 1
ATOM 833 C CA . PHE A 1 99 ? 17.290 7.295 -8.997 1.00 92.06 99 PHE A CA 1
ATOM 834 C C . PHE A 1 99 ? 18.611 6.905 -9.669 1.00 92.06 99 PHE A C 1
ATOM 836 O O . PHE A 1 99 ? 19.091 7.641 -10.527 1.00 92.06 99 PHE A O 1
ATOM 843 N N . THR A 1 100 ? 19.150 5.721 -9.376 1.00 92.50 100 THR A N 1
ATOM 844 C CA . THR A 1 100 ? 20.353 5.205 -10.044 1.00 92.50 100 THR A CA 1
ATOM 845 C C . THR A 1 100 ? 20.150 5.050 -11.554 1.00 92.50 100 THR A C 1
ATOM 847 O O . THR A 1 100 ? 21.007 5.467 -12.332 1.00 92.50 100 THR A O 1
ATOM 850 N N . ALA A 1 101 ? 19.006 4.520 -11.996 1.00 91.69 101 ALA A N 1
ATOM 851 C CA . ALA A 1 101 ? 18.695 4.400 -13.423 1.00 91.69 101 ALA A CA 1
ATOM 852 C C . ALA A 1 101 ? 18.579 5.771 -14.118 1.00 91.69 101 ALA A C 1
ATOM 854 O O . ALA A 1 101 ? 19.012 5.940 -15.260 1.00 91.69 101 ALA A O 1
ATOM 855 N N . VAL A 1 102 ? 18.017 6.768 -13.428 1.00 91.75 102 VAL A N 1
ATOM 856 C CA . VAL A 1 102 ? 17.939 8.155 -13.905 1.00 91.75 102 VAL A CA 1
ATOM 857 C C . VAL A 1 102 ? 19.335 8.770 -14.027 1.00 91.75 102 VAL A C 1
ATOM 859 O O . VAL A 1 102 ? 19.629 9.371 -15.059 1.00 91.75 102 VAL A O 1
ATOM 862 N N . GLN A 1 103 ? 20.206 8.581 -13.030 1.00 91.25 103 GLN A N 1
ATOM 863 C CA . GLN A 1 103 ? 21.598 9.046 -13.071 1.00 91.25 103 GLN A CA 1
ATOM 864 C C . GLN A 1 103 ? 22.362 8.432 -14.249 1.00 91.25 103 GLN A C 1
ATOM 866 O O . GLN A 1 103 ? 23.006 9.148 -15.009 1.00 91.25 103 GLN A O 1
ATOM 871 N N . GLU A 1 104 ? 22.211 7.127 -14.479 1.00 91.00 104 GLU A N 1
ATOM 872 C CA . GLU A 1 104 ? 22.847 6.445 -15.608 1.00 91.00 104 GLU A CA 1
ATOM 873 C C . GLU A 1 104 ? 22.414 7.029 -16.966 1.00 91.00 104 GLU A C 1
ATOM 875 O O . GLU A 1 104 ? 23.228 7.164 -17.885 1.00 91.00 104 GLU A O 1
ATOM 880 N N . ILE A 1 105 ? 21.136 7.393 -17.116 1.00 89.56 105 ILE A N 1
ATOM 881 C CA . ILE A 1 105 ? 20.649 8.065 -18.329 1.00 89.56 105 ILE A CA 1
ATOM 882 C C . ILE A 1 105 ? 21.216 9.479 -18.435 1.00 89.56 105 ILE A C 1
ATOM 884 O O . ILE A 1 105 ? 21.615 9.876 -19.534 1.00 89.56 105 ILE A O 1
ATOM 888 N N . ALA A 1 106 ? 21.236 10.220 -17.324 1.00 91.62 106 ALA A N 1
ATOM 889 C CA . ALA A 1 106 ? 21.753 11.581 -17.266 1.00 91.62 106 ALA A CA 1
ATOM 890 C C . ALA A 1 106 ? 23.208 11.630 -17.740 1.00 91.62 106 ALA A C 1
ATOM 892 O O . ALA A 1 106 ? 23.513 12.370 -18.673 1.00 91.62 106 ALA A O 1
ATOM 893 N N . ASP A 1 107 ? 24.060 10.757 -17.202 1.00 91.50 107 ASP A N 1
ATOM 894 C CA . ASP A 1 107 ? 25.480 10.685 -17.546 1.00 91.50 107 ASP A CA 1
ATOM 895 C C . ASP A 1 107 ? 25.689 10.286 -19.012 1.00 91.50 107 ASP A C 1
ATOM 897 O O . ASP A 1 107 ? 26.451 10.913 -19.745 1.00 91.50 107 ASP A O 1
ATOM 901 N N . ARG A 1 108 ? 24.967 9.266 -19.497 1.00 90.06 108 ARG A N 1
ATOM 902 C CA . ARG A 1 108 ? 25.108 8.782 -20.884 1.00 90.06 108 ARG A CA 1
ATOM 903 C C . ARG A 1 108 ? 24.674 9.801 -21.931 1.00 90.06 108 ARG A C 1
ATOM 905 O O . ARG A 1 108 ? 25.143 9.744 -23.068 1.00 90.06 108 ARG A O 1
ATOM 912 N N . ARG A 1 109 ? 23.720 10.667 -21.590 1.00 88.62 109 ARG A N 1
ATOM 913 C CA . ARG A 1 109 ? 23.149 11.664 -22.506 1.00 88.62 109 ARG A CA 1
ATOM 914 C C . ARG A 1 109 ? 23.594 13.093 -22.195 1.00 88.62 109 ARG A C 1
ATOM 916 O O . ARG A 1 109 ? 23.173 13.995 -22.912 1.00 88.62 109 ARG A O 1
ATOM 923 N N . ASN A 1 110 ? 24.471 13.273 -21.206 1.00 90.81 110 ASN A N 1
ATOM 924 C CA . ASN A 1 110 ? 24.962 14.562 -20.720 1.00 90.81 110 ASN A CA 1
ATOM 925 C C . ASN A 1 110 ? 23.821 15.526 -20.345 1.00 90.81 110 ASN A C 1
ATOM 927 O O . ASN A 1 110 ? 23.766 16.651 -20.837 1.00 90.81 110 ASN A O 1
ATOM 931 N N . PHE A 1 111 ? 22.873 15.068 -19.523 1.00 90.19 111 PHE A N 1
ATOM 932 C CA . PHE A 1 111 ? 21.841 15.943 -18.965 1.00 90.19 111 PHE A CA 1
ATOM 933 C C . PHE A 1 111 ? 22.284 16.519 -17.627 1.00 90.19 111 PHE A C 1
ATOM 935 O O . PHE A 1 111 ? 22.569 15.772 -16.697 1.00 90.19 111 PHE A O 1
ATOM 942 N N . ASP A 1 112 ? 22.238 17.843 -17.511 1.00 86.69 112 ASP A N 1
ATOM 943 C CA . ASP A 1 112 ? 22.562 18.534 -16.260 1.00 86.69 112 ASP A CA 1
ATOM 944 C C . ASP A 1 112 ? 21.400 18.503 -15.251 1.00 86.69 112 ASP A C 1
ATOM 946 O O . ASP A 1 112 ? 21.613 18.545 -14.041 1.00 86.69 112 ASP A O 1
ATOM 950 N N . PHE A 1 113 ? 20.156 18.414 -15.740 1.00 87.19 113 PHE A N 1
ATOM 951 C CA . PHE A 1 113 ? 18.952 18.438 -14.908 1.00 87.19 113 PHE A CA 1
ATOM 952 C C . PHE A 1 113 ? 17.893 17.464 -15.413 1.00 87.19 113 PHE A C 1
ATOM 954 O O . PHE A 1 113 ? 17.588 17.409 -16.607 1.00 87.19 113 PHE A O 1
ATOM 961 N N . ILE A 1 114 ? 17.275 16.742 -14.479 1.00 87.38 114 ILE A N 1
ATOM 962 C CA . ILE A 1 114 ? 16.098 15.910 -14.725 1.00 87.38 114 ILE A CA 1
ATOM 963 C C . ILE A 1 114 ? 15.034 16.318 -13.715 1.00 87.38 114 ILE A C 1
ATOM 965 O O . ILE A 1 114 ? 15.280 16.345 -12.511 1.00 87.38 114 ILE A O 1
ATOM 969 N N . PHE A 1 115 ? 13.851 16.654 -14.222 1.00 87.25 115 PHE A N 1
ATOM 970 C CA . PHE A 1 115 ? 12.734 17.106 -13.404 1.00 87.25 115 PHE A CA 1
ATOM 971 C C . PHE A 1 115 ? 11.674 16.025 -13.301 1.00 87.25 115 PHE A C 1
ATOM 973 O O . PHE A 1 115 ? 11.315 15.387 -14.293 1.00 87.25 115 PHE A O 1
ATOM 980 N N . ASP A 1 116 ? 11.125 15.869 -12.102 1.00 86.62 116 ASP A N 1
ATOM 981 C CA . ASP A 1 116 ? 9.940 15.059 -11.920 1.00 86.62 116 ASP A CA 1
ATOM 982 C C . ASP A 1 116 ? 8.682 15.847 -12.309 1.00 86.62 116 ASP A C 1
ATOM 984 O O . ASP A 1 116 ? 8.352 16.856 -11.691 1.00 86.62 116 ASP A O 1
ATOM 988 N N . ARG A 1 117 ? 7.934 15.352 -13.297 1.00 82.00 117 ARG A N 1
ATOM 989 C CA . ARG A 1 117 ? 6.659 15.936 -13.736 1.00 82.00 117 ARG A CA 1
ATOM 990 C C . ARG A 1 117 ? 5.577 15.929 -12.651 1.00 82.00 117 ARG A C 1
ATOM 992 O O . ARG A 1 117 ? 4.679 16.759 -12.706 1.00 82.00 117 ARG A O 1
ATOM 999 N N . THR A 1 118 ? 5.639 14.990 -11.707 1.00 72.56 118 THR A N 1
ATOM 1000 C CA . THR A 1 118 ? 4.678 14.900 -10.592 1.00 72.56 118 THR A CA 1
ATOM 1001 C C . THR A 1 118 ? 5.025 15.816 -9.421 1.00 72.56 118 THR A C 1
ATOM 1003 O O . THR A 1 118 ? 4.227 15.950 -8.500 1.00 72.56 118 THR A O 1
ATOM 1006 N N . SER A 1 119 ? 6.189 16.471 -9.452 1.00 72.56 119 SER A N 1
ATOM 1007 C CA . SER A 1 119 ? 6.545 17.462 -8.439 1.00 72.56 119 SER A CA 1
ATOM 1008 C C . SER A 1 119 ? 5.783 18.776 -8.648 1.00 72.56 119 SER A C 1
ATOM 1010 O O . SER A 1 119 ? 5.468 19.142 -9.777 1.00 72.56 119 SER A O 1
ATOM 1012 N N . GLU A 1 120 ? 5.539 19.526 -7.569 1.00 63.84 120 GLU A N 1
ATOM 1013 C CA . GLU A 1 120 ? 4.902 20.863 -7.583 1.00 63.84 120 GLU A CA 1
ATOM 1014 C C . GLU A 1 120 ? 5.729 21.951 -8.301 1.00 63.84 120 GLU A C 1
ATOM 1016 O O . GLU A 1 120 ? 5.415 23.140 -8.240 1.00 63.84 120 GLU A O 1
ATOM 1021 N N . ILE A 1 121 ? 6.798 21.573 -9.004 1.00 67.81 121 ILE A N 1
ATOM 1022 C CA . ILE A 1 121 ? 7.540 22.482 -9.868 1.00 67.81 121 ILE A CA 1
ATOM 1023 C C . ILE A 1 121 ? 6.586 22.934 -10.981 1.00 67.81 121 ILE A C 1
ATOM 1025 O O . ILE A 1 121 ? 5.997 22.101 -11.664 1.00 67.81 121 ILE A O 1
ATOM 1029 N N . GLY A 1 122 ? 6.434 24.252 -11.157 1.00 69.19 122 GLY A N 1
ATOM 1030 C CA . GLY A 1 122 ? 5.496 24.907 -12.083 1.00 69.19 122 GLY A CA 1
ATOM 1031 C C . GLY A 1 122 ? 5.756 24.643 -13.573 1.00 69.19 122 GLY A C 1
ATOM 1032 O O . GLY A 1 122 ? 6.004 25.563 -14.351 1.00 69.19 122 GLY A O 1
ATOM 1033 N N . MET A 1 123 ? 5.711 23.381 -13.988 1.00 77.19 123 MET A N 1
ATOM 1034 C CA . MET A 1 123 ? 5.923 22.928 -15.351 1.00 77.19 123 MET A CA 1
ATOM 1035 C C . MET A 1 123 ? 4.608 23.016 -16.122 1.00 77.19 123 MET A C 1
ATOM 1037 O O . MET A 1 123 ? 3.749 22.144 -16.034 1.00 77.19 123 MET A O 1
ATOM 1041 N N . ILE A 1 124 ? 4.454 24.087 -16.899 1.00 79.38 124 ILE A N 1
ATOM 1042 C CA . ILE A 1 124 ? 3.226 24.338 -17.668 1.00 79.38 124 ILE A CA 1
ATOM 1043 C C . ILE A 1 124 ? 3.123 23.383 -18.868 1.00 79.38 124 ILE A C 1
ATOM 1045 O O . ILE A 1 124 ? 2.038 22.920 -19.213 1.00 79.38 124 ILE A O 1
ATOM 1049 N N . TYR A 1 125 ? 4.250 23.076 -19.519 1.00 79.81 125 TYR A N 1
ATOM 1050 C CA . TYR A 1 125 ? 4.283 22.219 -20.702 1.00 79.81 125 TYR A CA 1
ATOM 1051 C C . TYR A 1 125 ? 5.656 21.570 -20.902 1.00 79.81 125 TYR A C 1
ATOM 1053 O O . TYR A 1 125 ? 6.687 22.228 -20.784 1.00 79.81 125 TYR A O 1
ATOM 1061 N N . ALA A 1 126 ? 5.654 20.294 -21.289 1.00 82.06 126 ALA A N 1
ATOM 1062 C CA . ALA A 1 126 ? 6.826 19.564 -21.759 1.00 82.06 126 ALA A CA 1
ATOM 1063 C C . ALA A 1 126 ? 6.432 18.688 -22.957 1.00 82.06 126 ALA A C 1
ATOM 1065 O O . ALA A 1 126 ? 5.379 18.044 -22.945 1.00 82.06 126 ALA A O 1
ATOM 1066 N N . LYS A 1 127 ? 7.267 18.660 -24.001 1.00 84.62 127 LYS A N 1
ATOM 1067 C CA . LYS A 1 127 ? 7.047 17.775 -25.156 1.00 84.62 127 LYS A CA 1
ATOM 1068 C C . LYS A 1 127 ? 7.355 16.322 -24.774 1.00 84.62 127 LYS A C 1
ATOM 1070 O O . LYS A 1 127 ? 8.313 16.062 -24.050 1.00 84.62 127 LYS A O 1
ATOM 1075 N N . SER A 1 128 ? 6.590 15.375 -25.319 1.00 81.75 128 SER A N 1
ATOM 1076 C CA . SER A 1 128 ? 6.715 13.938 -25.014 1.00 81.75 128 SER A CA 1
ATOM 1077 C C . SER A 1 128 ? 8.066 13.327 -25.395 1.00 81.75 128 SER A C 1
ATOM 1079 O O . SER A 1 128 ? 8.486 12.350 -24.792 1.00 81.75 128 SER A O 1
ATOM 1081 N N . ASN A 1 129 ? 8.786 13.903 -26.360 1.00 82.50 129 ASN A N 1
ATOM 1082 C CA . ASN A 1 129 ? 10.106 13.421 -26.776 1.00 82.50 129 ASN A CA 1
ATOM 1083 C C . ASN A 1 129 ? 11.208 13.635 -25.721 1.00 82.50 129 ASN A C 1
ATOM 1085 O O . ASN A 1 129 ? 12.270 13.025 -25.841 1.00 82.50 129 ASN A O 1
ATOM 1089 N N . TYR A 1 130 ? 10.975 14.492 -24.723 1.00 83.62 130 TYR A N 1
ATOM 1090 C CA . TYR A 1 130 ? 11.875 14.677 -23.580 1.00 83.62 130 TYR A CA 1
ATOM 1091 C C . TYR A 1 130 ? 11.483 13.818 -22.373 1.00 83.62 130 TYR A C 1
ATOM 1093 O O . TYR A 1 130 ? 12.193 13.828 -21.370 1.00 83.62 130 TYR A O 1
ATOM 1101 N N . ASP A 1 131 ? 10.386 13.061 -22.464 1.00 86.69 131 ASP A N 1
ATOM 1102 C CA . ASP A 1 131 ? 10.015 12.095 -21.438 1.00 86.69 131 ASP A CA 1
ATOM 1103 C C . ASP A 1 131 ? 10.929 10.864 -21.525 1.00 86.69 131 ASP A C 1
ATOM 1105 O O . ASP A 1 131 ? 11.094 10.236 -22.576 1.00 86.69 131 ASP A O 1
ATOM 1109 N N . MET A 1 132 ? 11.562 10.530 -20.405 1.00 87.25 132 MET A N 1
ATOM 1110 C CA . MET A 1 132 ? 12.479 9.397 -20.291 1.00 87.25 132 MET A CA 1
ATOM 1111 C C . MET A 1 132 ? 11.912 8.280 -19.422 1.00 87.25 132 MET A C 1
ATOM 1113 O O . MET A 1 132 ? 12.615 7.301 -19.183 1.00 87.25 132 MET A O 1
ATOM 1117 N N . SER A 1 133 ? 10.653 8.380 -18.992 1.00 88.75 133 SER A N 1
ATOM 1118 C CA . SER A 1 133 ? 10.025 7.416 -18.087 1.00 88.75 133 SER A CA 1
ATOM 1119 C C . SER A 1 133 ? 10.129 5.980 -18.609 1.00 88.75 133 SER A C 1
ATOM 1121 O O . SER A 1 133 ? 10.604 5.100 -17.896 1.00 88.75 133 SER A O 1
ATOM 1123 N N . ASP A 1 134 ? 9.830 5.750 -19.890 1.00 88.31 134 ASP A N 1
ATOM 1124 C CA . ASP A 1 134 ? 9.937 4.420 -20.515 1.00 88.31 134 ASP A CA 1
ATOM 1125 C C . ASP A 1 134 ? 11.388 3.938 -20.689 1.00 88.31 134 ASP A C 1
ATOM 1127 O O . ASP A 1 134 ? 11.660 2.745 -20.851 1.00 88.31 134 ASP A O 1
ATOM 1131 N N . GLN A 1 135 ? 12.356 4.856 -20.725 1.00 87.56 135 GLN A N 1
ATOM 1132 C CA . GLN A 1 135 ? 13.775 4.497 -20.779 1.00 87.56 135 GLN A CA 1
ATOM 1133 C C . GLN A 1 135 ? 14.267 4.067 -19.398 1.00 87.56 135 GLN A C 1
ATOM 1135 O O . GLN A 1 135 ? 14.936 3.042 -19.293 1.00 87.56 135 GLN A O 1
ATOM 1140 N N . VAL A 1 136 ? 13.879 4.810 -18.359 1.00 89.62 136 VAL A N 1
ATOM 1141 C CA . VAL A 1 136 ? 14.158 4.483 -16.958 1.00 89.62 136 VAL A CA 1
ATOM 1142 C C . VAL A 1 136 ? 13.547 3.127 -16.609 1.00 89.62 136 VAL A C 1
ATOM 1144 O O . VAL A 1 136 ? 14.264 2.242 -16.148 1.00 89.62 136 VAL A O 1
ATOM 1147 N N . LEU A 1 137 ? 12.265 2.917 -16.932 1.00 89.25 137 LEU A N 1
ATOM 1148 C CA . LEU A 1 137 ? 11.581 1.638 -16.721 1.00 89.25 137 LEU A CA 1
ATOM 1149 C C . LEU A 1 137 ? 12.334 0.476 -17.367 1.00 89.25 137 LEU A C 1
ATOM 1151 O O . LEU A 1 137 ? 12.582 -0.535 -16.721 1.00 89.25 137 LEU A O 1
ATOM 1155 N N . ARG A 1 138 ? 12.786 0.633 -18.615 1.00 87.19 138 ARG A N 1
ATOM 1156 C CA . ARG A 1 138 ? 13.556 -0.420 -19.288 1.00 87.19 138 ARG A CA 1
ATOM 1157 C C . ARG A 1 138 ? 14.885 -0.727 -18.622 1.00 87.19 138 ARG A C 1
ATOM 1159 O O . ARG A 1 138 ? 15.270 -1.891 -18.617 1.00 87.19 138 ARG A O 1
ATOM 1166 N N . ILE A 1 139 ? 15.597 0.272 -18.106 1.00 87.06 139 ILE A N 1
ATOM 1167 C CA . ILE A 1 139 ? 16.854 0.036 -17.383 1.00 87.06 139 ILE A CA 1
ATOM 1168 C C . ILE A 1 139 ? 16.579 -0.777 -16.121 1.00 87.06 139 ILE A C 1
ATOM 1170 O O . ILE A 1 139 ? 17.256 -1.778 -15.899 1.00 87.06 139 ILE A O 1
ATOM 1174 N N . ILE A 1 140 ? 15.540 -0.416 -15.367 1.00 87.44 140 ILE A N 1
ATOM 1175 C CA . ILE A 1 140 ? 15.142 -1.119 -14.143 1.00 87.44 140 ILE A CA 1
ATOM 1176 C C . ILE A 1 140 ? 14.720 -2.556 -14.458 1.00 87.44 140 ILE A C 1
ATOM 1178 O O . ILE A 1 140 ? 15.271 -3.490 -13.885 1.00 87.44 140 ILE A O 1
ATOM 1182 N N . THR A 1 141 ? 13.832 -2.765 -15.435 1.00 85.62 141 THR A N 1
ATOM 1183 C CA . THR A 1 141 ? 13.406 -4.115 -15.838 1.00 85.62 141 THR A CA 1
ATOM 1184 C C . THR A 1 141 ? 14.583 -4.955 -16.339 1.00 85.62 141 THR A C 1
ATOM 1186 O O . THR A 1 141 ? 14.672 -6.142 -16.045 1.00 85.62 141 THR A O 1
ATOM 1189 N N . ARG A 1 142 ? 15.528 -4.363 -17.084 1.00 83.75 142 ARG A N 1
ATOM 1190 C CA . ARG A 1 142 ? 16.741 -5.068 -17.532 1.00 83.75 142 ARG A CA 1
ATOM 1191 C C . ARG A 1 142 ? 17.654 -5.429 -16.359 1.00 83.75 142 ARG A C 1
ATOM 1193 O O . ARG A 1 142 ? 18.218 -6.518 -16.373 1.00 83.75 142 ARG A O 1
ATOM 1200 N N . ALA A 1 143 ? 17.803 -4.546 -15.373 1.00 81.25 143 ALA A N 1
ATOM 1201 C CA . ALA A 1 143 ? 18.581 -4.810 -14.167 1.00 81.25 143 ALA A CA 1
ATOM 1202 C C . ALA A 1 143 ? 17.953 -5.934 -13.327 1.00 81.25 143 ALA A C 1
ATOM 1204 O O . ALA A 1 143 ? 18.648 -6.892 -13.004 1.00 81.25 143 ALA A O 1
ATOM 1205 N N . ALA A 1 144 ? 16.639 -5.894 -13.094 1.00 79.12 144 ALA A N 1
ATOM 1206 C CA . ALA A 1 144 ? 15.910 -6.962 -12.406 1.00 79.12 144 ALA A CA 1
ATOM 1207 C C . ALA A 1 144 ? 16.052 -8.312 -13.136 1.00 79.12 144 ALA A C 1
ATOM 1209 O O . ALA A 1 144 ? 16.414 -9.326 -12.541 1.00 79.12 144 ALA A O 1
ATOM 1210 N N . ASN A 1 145 ? 15.896 -8.316 -14.464 1.00 74.81 145 ASN A N 1
ATOM 1211 C CA . ASN A 1 145 ? 16.086 -9.519 -15.275 1.00 74.81 145 ASN A CA 1
ATOM 1212 C C . ASN A 1 145 ? 17.533 -10.037 -15.256 1.00 74.81 145 ASN A C 1
ATOM 1214 O O . ASN A 1 145 ? 17.740 -11.221 -15.489 1.00 74.81 145 ASN A O 1
ATOM 1218 N N . ARG A 1 146 ? 18.543 -9.186 -15.015 1.00 74.69 146 ARG A N 1
ATOM 1219 C CA . ARG A 1 146 ? 19.948 -9.617 -14.872 1.00 74.69 146 ARG A CA 1
ATOM 1220 C C . ARG A 1 146 ? 20.186 -10.390 -13.584 1.00 74.69 146 ARG A C 1
ATOM 1222 O O . ARG A 1 146 ? 20.972 -11.334 -13.604 1.00 74.69 146 ARG A O 1
ATOM 1229 N N . GLU A 1 147 ? 19.543 -9.978 -12.496 1.00 68.75 147 GLU A N 1
ATOM 1230 C CA . GLU A 1 147 ? 19.659 -10.629 -11.186 1.00 68.75 147 GLU A CA 1
ATOM 1231 C C . GLU A 1 147 ? 19.000 -12.014 -11.174 1.00 68.75 147 GLU A C 1
ATOM 1233 O O . GLU A 1 147 ? 19.481 -12.914 -10.495 1.00 68.75 147 GLU A O 1
ATOM 1238 N N . GLN A 1 148 ? 17.968 -12.218 -11.996 1.00 66.31 148 GLN A N 1
ATOM 1239 C CA . GLN A 1 148 ? 17.226 -13.479 -12.110 1.00 66.31 148 GLN A CA 1
ATOM 1240 C C . GLN A 1 148 ? 17.866 -14.513 -13.065 1.00 66.31 148 GLN A C 1
ATOM 1242 O O . GLN A 1 148 ? 17.252 -15.535 -13.368 1.00 66.31 148 GLN A O 1
ATOM 1247 N N . ILE A 1 149 ? 19.086 -14.281 -13.575 1.00 68.00 149 ILE A N 1
ATOM 1248 C CA . ILE A 1 149 ? 19.740 -15.214 -14.509 1.00 68.00 149 ILE A CA 1
ATOM 1249 C C . ILE A 1 149 ? 20.522 -16.291 -13.768 1.00 68.00 149 ILE A C 1
ATOM 1251 O O . ILE A 1 149 ? 21.627 -16.052 -13.279 1.00 68.00 149 ILE A O 1
ATOM 1255 N N . GLU A 1 150 ? 20.011 -17.517 -13.834 1.00 68.50 150 GLU A N 1
ATOM 1256 C CA . GLU A 1 150 ? 20.688 -18.691 -13.284 1.00 68.50 150 GLU A CA 1
ATOM 1257 C C . GLU A 1 150 ? 21.461 -19.485 -14.351 1.00 68.50 150 GLU A C 1
ATOM 1259 O O . GLU A 1 150 ? 22.505 -20.073 -14.054 1.00 68.50 150 GLU A O 1
ATOM 1264 N N . THR A 1 151 ? 21.020 -19.479 -15.619 1.00 77.25 151 THR A N 1
ATOM 1265 C CA . THR A 1 151 ? 21.600 -20.351 -16.654 1.00 77.25 151 THR A CA 1
ATOM 1266 C C . THR A 1 151 ? 22.309 -19.614 -17.797 1.00 77.25 151 THR A C 1
ATOM 1268 O O . THR A 1 151 ? 22.092 -18.437 -18.096 1.00 77.25 151 THR A O 1
ATOM 1271 N N . ARG A 1 152 ? 23.195 -20.335 -18.507 1.00 74.88 152 ARG A N 1
ATOM 1272 C CA . ARG A 1 152 ? 23.875 -19.825 -19.718 1.00 74.88 152 ARG A CA 1
ATOM 1273 C C . ARG A 1 152 ? 22.896 -19.445 -20.834 1.00 74.88 152 ARG A C 1
ATOM 1275 O O . ARG A 1 152 ? 23.240 -18.587 -21.649 1.00 74.88 152 ARG A O 1
ATOM 1282 N N . GLN A 1 153 ? 21.735 -20.095 -20.896 1.00 73.44 153 GLN A N 1
ATOM 1283 C CA . GLN A 1 153 ? 20.722 -19.835 -21.912 1.00 73.44 153 GLN A CA 1
ATOM 1284 C C . GLN A 1 153 ? 20.025 -18.494 -21.647 1.00 73.44 153 GLN A C 1
ATOM 1286 O O . GLN A 1 153 ? 20.035 -17.640 -22.535 1.00 73.44 153 GLN A O 1
ATOM 1291 N N . ASP A 1 154 ? 19.595 -18.242 -20.409 1.00 71.62 154 ASP A N 1
ATOM 1292 C CA . ASP A 1 154 ? 18.971 -16.973 -19.993 1.00 71.62 154 ASP A CA 1
ATOM 1293 C C . ASP A 1 154 ? 19.912 -15.788 -20.238 1.00 71.62 154 ASP A C 1
ATOM 1295 O O . ASP A 1 154 ? 19.533 -14.743 -20.766 1.00 71.62 154 ASP A O 1
ATOM 1299 N N . ARG A 1 155 ? 21.209 -15.989 -19.978 1.00 74.00 155 ARG A N 1
ATOM 1300 C CA . ARG A 1 155 ? 22.262 -15.001 -20.255 1.00 74.00 155 ARG A CA 1
ATOM 1301 C C . ARG A 1 155 ? 22.370 -14.634 -21.736 1.00 74.00 155 ARG A C 1
ATOM 1303 O O . ARG A 1 155 ? 22.709 -13.497 -22.070 1.00 74.00 155 ARG A O 1
ATOM 1310 N N . ARG A 1 156 ? 22.121 -15.586 -22.639 1.00 75.19 156 ARG A N 1
ATOM 1311 C CA . ARG A 1 156 ? 22.139 -15.366 -24.093 1.00 75.19 156 ARG A CA 1
ATOM 1312 C C . ARG A 1 156 ? 20.862 -14.675 -24.568 1.00 75.19 156 ARG A C 1
ATOM 1314 O O . ARG A 1 156 ? 20.930 -13.872 -25.499 1.00 75.19 156 ARG A O 1
ATOM 1321 N N . GLU A 1 157 ? 19.727 -14.979 -23.956 1.00 75.50 157 GLU A N 1
ATOM 1322 C CA . GLU A 1 157 ? 18.435 -14.357 -24.257 1.00 75.50 157 GLU A CA 1
ATOM 1323 C C . GLU A 1 157 ? 18.386 -12.906 -23.770 1.00 75.50 157 GLU A C 1
ATOM 1325 O O . GLU A 1 157 ? 18.022 -12.018 -24.542 1.00 75.50 157 GLU A O 1
ATOM 1330 N N . LEU A 1 158 ? 18.894 -12.630 -22.566 1.00 71.62 158 LEU A N 1
ATOM 1331 C CA . LEU A 1 158 ? 19.032 -11.272 -22.046 1.00 71.62 158 LEU A CA 1
ATOM 1332 C C . LEU A 1 158 ? 19.927 -10.409 -22.943 1.00 71.62 158 LEU A C 1
ATOM 1334 O O . LEU A 1 158 ? 19.536 -9.309 -23.316 1.00 71.62 158 LEU A O 1
ATOM 1338 N N . ARG A 1 159 ? 21.100 -10.908 -23.360 1.00 75.12 159 ARG A N 1
ATOM 1339 C CA . ARG A 1 159 ? 21.983 -10.175 -24.292 1.00 75.12 159 ARG A CA 1
ATOM 1340 C C . ARG A 1 159 ? 21.277 -9.820 -25.600 1.00 75.12 159 ARG A C 1
ATOM 1342 O O . ARG A 1 159 ? 21.504 -8.752 -26.160 1.00 75.12 159 ARG A O 1
ATOM 1349 N N . GLN A 1 160 ? 20.425 -10.712 -26.099 1.00 74.62 160 GLN A N 1
ATOM 1350 C CA . GLN A 1 160 ? 19.617 -10.438 -27.285 1.00 74.62 160 GLN A CA 1
ATOM 1351 C C . GLN A 1 160 ? 18.519 -9.411 -27.008 1.00 74.62 160 GLN A C 1
ATOM 1353 O O . GLN A 1 160 ? 18.235 -8.612 -27.893 1.00 74.62 160 GLN A O 1
ATOM 1358 N N . ALA A 1 161 ? 17.916 -9.414 -25.816 1.00 72.69 161 ALA A N 1
ATOM 1359 C CA . ALA A 1 161 ? 16.921 -8.428 -25.402 1.00 72.69 161 ALA A CA 1
ATOM 1360 C C . ALA A 1 161 ? 17.533 -7.033 -25.182 1.00 72.69 161 ALA A C 1
ATOM 1362 O O . ALA A 1 161 ? 16.957 -6.034 -25.597 1.00 72.69 161 ALA A O 1
ATOM 1363 N N . GLU A 1 162 ? 18.728 -6.943 -24.601 1.00 71.12 162 GLU A N 1
ATOM 1364 C CA . GLU A 1 162 ? 19.407 -5.669 -24.339 1.00 71.12 162 GLU A CA 1
ATOM 1365 C C . GLU A 1 162 ? 19.768 -4.900 -25.606 1.00 71.12 162 GLU A C 1
ATOM 1367 O O . GLU A 1 162 ? 19.685 -3.669 -25.624 1.00 71.12 162 GLU A O 1
ATOM 1372 N N . ASN A 1 163 ? 20.116 -5.629 -26.666 1.00 76.25 163 ASN A N 1
ATOM 1373 C CA . ASN A 1 163 ? 20.475 -5.066 -27.963 1.00 76.25 163 ASN A CA 1
ATOM 1374 C C . ASN A 1 163 ? 19.257 -4.613 -28.791 1.00 76.25 163 ASN A C 1
ATOM 1376 O O . ASN A 1 163 ? 19.438 -4.077 -29.885 1.00 76.25 163 ASN A O 1
ATOM 1380 N N . ARG A 1 164 ? 18.022 -4.824 -28.312 1.00 80.25 164 ARG A N 1
ATOM 1381 C CA . ARG A 1 164 ? 16.805 -4.398 -29.019 1.00 80.25 164 ARG A CA 1
ATOM 1382 C C . ARG A 1 164 ? 16.553 -2.903 -28.854 1.00 80.25 164 ARG A C 1
ATOM 1384 O O . ARG A 1 164 ? 16.782 -2.306 -27.799 1.00 80.25 164 ARG A O 1
ATOM 1391 N N . THR A 1 165 ? 16.053 -2.308 -29.932 1.00 78.62 165 THR A N 1
ATOM 1392 C CA . THR A 1 165 ? 15.609 -0.908 -29.984 1.00 78.62 165 THR A CA 1
ATOM 1393 C C . THR A 1 165 ? 14.191 -0.744 -29.430 1.00 78.62 165 THR A C 1
ATOM 1395 O O . THR A 1 165 ? 13.438 -1.708 -29.334 1.00 78.62 165 THR A O 1
ATOM 1398 N N . VAL A 1 166 ? 13.780 0.499 -29.137 1.00 72.31 166 VAL A N 1
ATOM 1399 C CA . VAL A 1 166 ? 12.421 0.816 -28.643 1.00 72.31 166 VAL A CA 1
ATOM 1400 C C . VAL A 1 166 ? 11.317 0.258 -29.546 1.00 72.31 166 VAL A C 1
ATOM 1402 O O . VAL A 1 166 ? 10.350 -0.310 -29.054 1.00 72.31 166 VAL A O 1
ATOM 1405 N N . ALA A 1 167 ? 11.484 0.384 -30.864 1.00 75.94 167 ALA A N 1
ATOM 1406 C CA . ALA A 1 167 ? 10.510 -0.099 -31.838 1.00 75.94 167 ALA A CA 1
ATOM 1407 C C . ALA A 1 167 ? 10.468 -1.634 -31.927 1.00 75.94 167 ALA A C 1
ATOM 1409 O O . ALA A 1 167 ? 9.441 -2.209 -32.265 1.00 75.94 167 ALA A O 1
ATOM 1410 N N . GLN A 1 168 ? 11.576 -2.317 -31.633 1.00 79.06 168 GLN A N 1
ATOM 1411 C C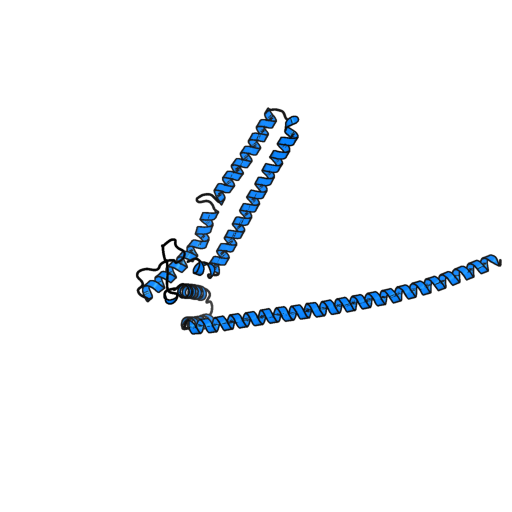A . GLN A 1 168 ? 11.609 -3.780 -31.590 1.00 79.06 168 GLN A CA 1
ATOM 1412 C C . GLN A 1 168 ? 11.012 -4.311 -30.284 1.00 79.06 168 GLN A C 1
ATOM 1414 O O . GLN A 1 168 ? 10.285 -5.303 -30.313 1.00 79.06 168 GLN A O 1
ATOM 1419 N N . ASP A 1 169 ? 11.273 -3.638 -29.160 1.00 76.62 169 ASP A N 1
ATOM 1420 C CA . ASP A 1 169 ? 10.685 -3.971 -27.859 1.00 76.62 169 ASP A CA 1
ATOM 1421 C C . ASP A 1 169 ? 9.156 -3.838 -27.889 1.00 76.62 169 ASP A C 1
ATOM 1423 O O . ASP A 1 169 ? 8.466 -4.750 -27.436 1.00 76.62 169 ASP A O 1
ATOM 1427 N N . SER A 1 170 ? 8.615 -2.774 -28.496 1.00 77.94 170 SER A N 1
ATOM 1428 C CA . SER A 1 170 ? 7.160 -2.593 -28.614 1.00 77.94 170 SER A CA 1
ATOM 1429 C C . SER A 1 170 ? 6.494 -3.694 -29.444 1.00 77.94 170 SER A C 1
ATOM 1431 O O . SER A 1 170 ? 5.427 -4.181 -29.077 1.00 77.94 170 SER A O 1
ATOM 1433 N N . VAL A 1 171 ? 7.139 -4.160 -30.520 1.00 82.69 171 VAL A N 1
ATOM 1434 C CA . VAL A 1 171 ? 6.647 -5.286 -31.334 1.00 82.69 171 VAL A CA 1
ATOM 1435 C C . VAL A 1 171 ? 6.663 -6.595 -30.541 1.00 82.69 171 VAL A C 1
ATOM 1437 O O . VAL A 1 171 ? 5.717 -7.381 -30.627 1.00 82.69 171 VAL A O 1
ATOM 1440 N N . VAL A 1 172 ? 7.711 -6.840 -29.751 1.00 82.56 172 VAL A N 1
ATOM 1441 C CA . VAL A 1 172 ? 7.789 -8.032 -28.892 1.00 82.56 172 VAL A CA 1
ATOM 1442 C C . VAL A 1 172 ? 6.716 -7.986 -27.801 1.00 82.56 172 VAL A C 1
ATOM 1444 O O . VAL A 1 172 ? 6.028 -8.986 -27.597 1.00 82.56 172 VAL A O 1
ATOM 1447 N N . GLN A 1 173 ? 6.524 -6.836 -27.150 1.00 79.38 173 GLN A N 1
ATOM 1448 C CA . GLN A 1 173 ? 5.485 -6.642 -26.135 1.00 79.38 173 GLN A CA 1
ATOM 1449 C C . GLN A 1 173 ? 4.077 -6.810 -26.714 1.00 79.38 173 GLN A C 1
ATOM 1451 O O . GLN A 1 173 ? 3.276 -7.546 -26.144 1.00 79.38 173 GLN A O 1
ATOM 1456 N N . ALA A 1 174 ? 3.790 -6.216 -27.876 1.00 82.44 174 ALA A N 1
ATOM 1457 C CA . ALA A 1 174 ? 2.501 -6.367 -28.551 1.00 82.44 174 ALA A CA 1
ATOM 1458 C C . ALA A 1 174 ? 2.215 -7.833 -28.911 1.00 82.44 174 ALA A C 1
ATOM 1460 O O . ALA A 1 174 ? 1.096 -8.315 -28.744 1.00 82.44 174 ALA A O 1
ATOM 1461 N N . ARG A 1 175 ? 3.235 -8.581 -29.353 1.00 84.38 175 ARG A N 1
ATOM 1462 C CA . ARG A 1 175 ? 3.108 -10.018 -29.631 1.00 84.38 175 ARG A CA 1
ATOM 1463 C C . ARG A 1 175 ? 2.870 -10.837 -28.360 1.00 84.38 175 ARG A C 1
ATOM 1465 O O . ARG A 1 175 ? 2.085 -11.782 -28.400 1.00 84.38 175 ARG A O 1
ATOM 1472 N N . ALA A 1 176 ? 3.526 -10.489 -27.253 1.00 82.81 176 ALA A N 1
ATOM 1473 C CA . ALA A 1 176 ? 3.314 -11.135 -25.960 1.00 82.81 176 ALA A CA 1
ATOM 1474 C C . ALA A 1 176 ? 1.890 -10.883 -25.435 1.00 82.81 176 ALA A C 1
ATOM 1476 O O . ALA A 1 176 ? 1.197 -11.835 -25.087 1.00 82.81 176 ALA A O 1
ATOM 1477 N N . GLN A 1 177 ? 1.420 -9.632 -25.482 1.00 79.75 177 GLN A N 1
ATOM 1478 C CA . GLN A 1 177 ? 0.046 -9.265 -25.125 1.00 79.75 177 GLN A CA 1
ATOM 1479 C C . GLN A 1 177 ? -0.982 -9.971 -26.014 1.00 79.75 177 GLN A C 1
ATOM 1481 O O . GLN A 1 177 ? -1.934 -10.546 -25.501 1.00 79.75 177 GLN A O 1
ATOM 1486 N N . ALA A 1 178 ? -0.770 -10.010 -27.333 1.00 83.38 178 ALA A N 1
ATOM 1487 C CA . ALA A 1 178 ? -1.649 -10.740 -28.246 1.00 83.38 178 ALA A CA 1
ATOM 1488 C C . ALA A 1 178 ? -1.690 -12.245 -27.934 1.00 83.38 178 ALA A C 1
ATOM 1490 O O . ALA A 1 178 ? -2.747 -12.866 -28.017 1.00 83.38 178 ALA A O 1
ATOM 1491 N N . SER A 1 179 ? -0.553 -12.834 -27.546 1.00 83.31 179 SER A N 1
ATOM 1492 C CA . SER A 1 179 ? -0.507 -14.235 -27.133 1.00 83.31 179 SER A CA 1
ATOM 1493 C C . SER A 1 179 ? -1.254 -14.486 -25.827 1.00 83.31 179 SER A C 1
ATOM 1495 O O . SER A 1 179 ? -1.873 -15.541 -25.713 1.00 83.31 179 SER A O 1
ATOM 1497 N N . GLU A 1 180 ? -1.184 -13.579 -24.850 1.00 81.12 180 GLU A N 1
ATOM 1498 C CA . GLU A 1 180 ? -1.952 -13.732 -23.610 1.00 81.12 180 GLU A CA 1
ATOM 1499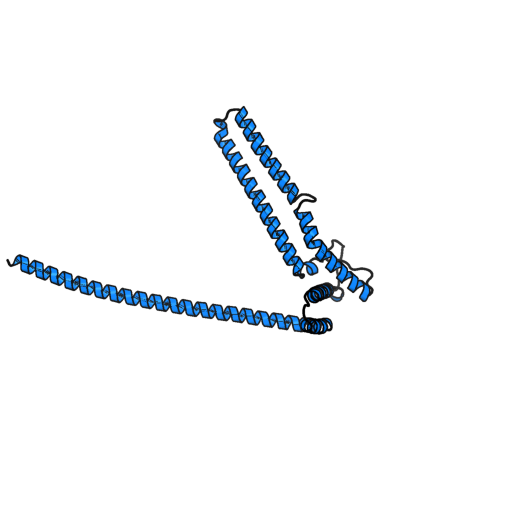 C C . GLU A 1 180 ? -3.444 -13.514 -23.826 1.00 81.12 180 GLU A C 1
ATOM 1501 O O . GLU A 1 180 ? -4.248 -14.329 -23.383 1.00 81.12 180 GLU A O 1
ATOM 1506 N N . ASN A 1 181 ? -3.8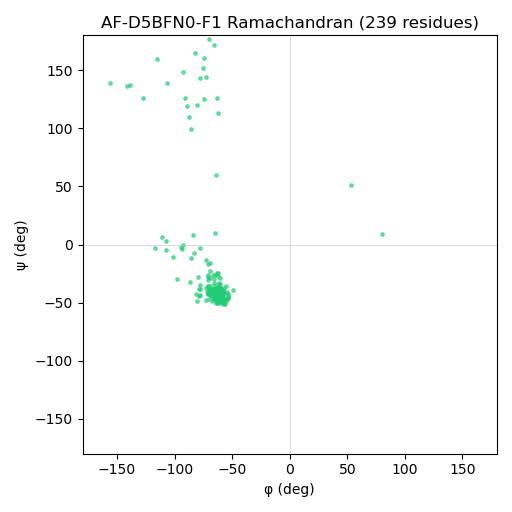25 -12.507 -24.608 1.00 86.75 181 ASN A N 1
ATOM 1507 C CA . ASN A 1 181 ? -5.221 -12.302 -24.987 1.00 86.75 181 ASN A CA 1
ATOM 1508 C C . ASN A 1 181 ? -5.791 -13.540 -25.701 1.00 86.75 181 ASN A C 1
ATOM 1510 O O . ASN A 1 181 ? -6.889 -13.986 -25.393 1.00 86.75 181 ASN A O 1
ATOM 1514 N N . ALA A 1 182 ? -5.017 -14.180 -26.582 1.00 88.31 182 ALA A N 1
ATOM 1515 C CA . ALA A 1 182 ? -5.445 -15.419 -27.230 1.00 88.31 182 ALA A CA 1
ATOM 1516 C C . ALA A 1 182 ? -5.598 -16.602 -26.248 1.00 88.31 182 ALA A C 1
ATOM 1518 O O . ALA A 1 182 ? -6.453 -17.469 -26.452 1.00 88.31 182 ALA A O 1
ATOM 1519 N N . LYS A 1 183 ? -4.779 -16.676 -25.187 1.00 86.06 183 LYS A N 1
ATOM 1520 C CA . LYS A 1 183 ? -4.920 -17.704 -24.141 1.00 86.06 183 LYS A CA 1
ATOM 1521 C C . LYS A 1 183 ? -6.163 -17.457 -23.292 1.00 86.06 183 LYS A C 1
ATOM 1523 O O . LYS A 1 183 ? -6.937 -18.393 -23.105 1.00 86.06 183 LYS A O 1
ATOM 1528 N N . THR A 1 184 ? -6.388 -16.223 -22.848 1.00 88.31 184 THR A N 1
ATOM 1529 C CA . THR A 1 184 ? -7.568 -15.868 -22.046 1.00 88.31 184 THR A CA 1
ATOM 1530 C C . THR A 1 184 ? -8.858 -16.063 -22.839 1.00 88.31 184 THR A C 1
ATOM 1532 O O . THR A 1 184 ? -9.800 -16.673 -22.339 1.00 88.31 184 THR A O 1
ATOM 1535 N N . GLU A 1 185 ? -8.890 -15.672 -24.115 1.00 87.19 185 GLU A N 1
ATOM 1536 C CA . GLU A 1 185 ? -10.013 -15.956 -25.017 1.00 87.19 185 GLU A CA 1
ATOM 1537 C C . GLU A 1 185 ? -10.278 -17.462 -25.151 1.00 87.19 185 GLU A C 1
ATOM 1539 O O . GLU A 1 185 ? -11.427 -17.911 -25.085 1.00 87.19 185 GLU A O 1
ATOM 1544 N N . ARG A 1 186 ? -9.221 -18.271 -25.293 1.00 87.31 186 ARG A N 1
ATOM 1545 C CA . ARG A 1 186 ? -9.342 -19.732 -25.358 1.00 87.31 186 ARG A CA 1
ATOM 1546 C C . ARG A 1 186 ? -9.879 -20.323 -24.054 1.00 87.31 186 ARG A C 1
ATOM 1548 O O . ARG A 1 186 ? -10.696 -21.242 -24.108 1.00 87.31 186 ARG A O 1
ATOM 1555 N N . GLU A 1 187 ? -9.434 -19.831 -22.903 1.00 87.19 187 GLU A N 1
ATOM 1556 C CA . GLU A 1 187 ? -9.921 -20.263 -21.589 1.00 87.19 187 GLU A CA 1
ATOM 1557 C C . GLU A 1 187 ? -11.400 -19.921 -21.398 1.00 87.19 187 GLU A C 1
ATOM 1559 O O . GLU A 1 187 ? -12.186 -20.806 -21.049 1.00 87.19 187 GLU A O 1
ATOM 1564 N N . LEU A 1 188 ? -11.803 -18.693 -21.738 1.00 91.44 188 LEU A N 1
ATOM 1565 C CA . LEU A 1 188 ? -13.202 -18.262 -21.719 1.00 91.44 188 LEU A CA 1
ATOM 1566 C C . LEU A 1 188 ? -14.069 -19.129 -22.638 1.00 91.44 188 LEU A C 1
ATOM 1568 O O . LEU A 1 188 ? -15.156 -19.554 -22.244 1.00 91.44 188 LEU A O 1
ATOM 1572 N N . TYR A 1 189 ? -13.578 -19.455 -23.836 1.00 90.00 189 TYR A N 1
ATOM 1573 C CA . TYR A 1 189 ? -14.277 -20.351 -24.756 1.00 90.00 189 TYR A CA 1
ATOM 1574 C C . TYR A 1 189 ? -14.453 -21.761 -24.170 1.00 90.00 189 TYR A C 1
ATOM 1576 O O . TYR A 1 189 ? -15.548 -22.327 -24.211 1.00 90.00 189 TYR A O 1
ATOM 1584 N N . ILE A 1 190 ? -13.398 -22.341 -23.587 1.00 89.38 190 ILE A N 1
ATOM 1585 C CA . ILE A 1 190 ? -13.466 -23.661 -22.939 1.00 89.38 190 ILE A CA 1
ATOM 1586 C C . ILE A 1 190 ? -14.457 -23.638 -21.767 1.00 89.38 190 ILE A C 1
ATOM 1588 O O . ILE A 1 190 ? -15.237 -24.583 -21.604 1.00 89.38 190 ILE A O 1
ATOM 1592 N N . GLU A 1 191 ? -14.460 -22.572 -20.968 1.00 90.50 191 GLU A N 1
ATOM 1593 C CA . GLU A 1 191 ? -15.372 -22.424 -19.838 1.00 90.50 191 GLU A CA 1
ATOM 1594 C C . GLU A 1 191 ? -16.832 -22.296 -20.292 1.00 90.50 191 GLU A C 1
ATOM 1596 O O . GLU A 1 191 ? -17.705 -22.989 -19.762 1.00 90.50 191 GLU A O 1
ATOM 1601 N N . GLN A 1 192 ? -17.106 -21.492 -21.322 1.00 90.81 192 GLN A N 1
ATOM 1602 C CA . GLN A 1 192 ? -18.436 -21.395 -21.928 1.00 90.81 192 GLN A CA 1
ATOM 1603 C C . GLN A 1 192 ? -18.921 -22.762 -22.422 1.00 90.81 192 GLN A C 1
ATOM 1605 O O . GLN A 1 192 ? -20.011 -23.203 -22.052 1.00 90.81 192 GLN A O 1
ATOM 1610 N N . ARG A 1 193 ? -18.080 -23.502 -23.156 1.00 91.81 193 ARG A N 1
ATOM 1611 C CA . ARG A 1 193 ? -18.400 -24.863 -23.625 1.00 91.81 193 ARG A CA 1
ATOM 1612 C C . ARG A 1 193 ? -18.657 -25.835 -22.476 1.00 91.81 193 ARG A C 1
ATOM 1614 O O . ARG A 1 193 ? -19.520 -26.709 -22.583 1.00 91.81 193 ARG A O 1
ATOM 1621 N N . ARG A 1 194 ? -17.930 -25.699 -21.364 1.00 91.12 194 ARG A N 1
ATOM 1622 C CA . ARG A 1 194 ? -18.163 -26.485 -20.148 1.00 91.12 194 ARG A CA 1
ATOM 1623 C C . ARG A 1 194 ? -19.530 -26.165 -19.541 1.00 91.12 194 ARG A C 1
ATOM 1625 O O . ARG A 1 194 ? -20.273 -27.102 -19.263 1.00 91.12 194 ARG A O 1
ATOM 1632 N N . ARG A 1 195 ? -19.883 -24.882 -19.400 1.00 91.62 195 ARG A N 1
ATOM 1633 C CA . ARG A 1 195 ? -21.186 -24.435 -18.875 1.00 91.62 195 ARG A CA 1
ATOM 1634 C C . ARG A 1 195 ? -22.349 -24.915 -19.745 1.00 91.62 195 ARG A C 1
ATOM 1636 O O . ARG A 1 195 ? -23.311 -25.451 -19.206 1.00 91.62 195 ARG A O 1
ATOM 1643 N N . GLU A 1 196 ? -22.236 -24.807 -21.069 1.00 90.00 196 GLU A N 1
ATOM 1644 C CA . GLU A 1 196 ? -23.226 -25.343 -22.021 1.00 90.00 196 GLU A CA 1
ATOM 1645 C C . GLU A 1 196 ? -23.409 -26.857 -21.876 1.00 90.00 196 GLU A C 1
ATOM 1647 O O . GLU A 1 196 ? -24.524 -27.375 -21.841 1.00 90.00 196 GLU A O 1
ATOM 1652 N N . ARG A 1 197 ? -22.305 -27.604 -21.787 1.00 88.31 197 ARG A N 1
ATOM 1653 C CA . ARG A 1 197 ? -22.363 -29.058 -21.620 1.00 88.31 197 ARG A CA 1
ATOM 1654 C C . ARG A 1 197 ? -22.999 -29.435 -20.287 1.00 88.31 197 ARG A C 1
ATOM 1656 O O . ARG A 1 197 ? -23.783 -30.382 -20.229 1.00 88.31 197 ARG A O 1
ATOM 1663 N N . ASP A 1 198 ? -22.627 -28.744 -19.218 1.00 90.25 198 ASP A N 1
ATOM 1664 C CA . ASP A 1 198 ? -23.100 -29.043 -17.873 1.00 90.25 198 ASP A CA 1
ATOM 1665 C C . ASP A 1 198 ? -24.589 -28.663 -17.725 1.00 90.25 198 ASP A C 1
ATOM 1667 O O . ASP A 1 198 ? -25.348 -29.443 -17.147 1.00 90.25 198 ASP A O 1
ATOM 1671 N N . SER A 1 199 ? -25.054 -27.577 -18.362 1.00 94.00 199 SER A N 1
ATOM 1672 C CA . SER A 1 199 ? -26.484 -27.236 -18.440 1.00 94.00 199 SER A CA 1
ATOM 1673 C C . SER A 1 199 ? -27.279 -28.253 -19.264 1.00 94.00 199 SER A C 1
ATOM 1675 O O . SER A 1 199 ? -28.336 -28.705 -18.824 1.00 94.00 199 SER A O 1
ATOM 1677 N N . LEU A 1 200 ? -26.745 -28.713 -20.402 1.00 90.75 200 LEU A N 1
ATOM 1678 C CA . LEU A 1 200 ? -27.368 -29.768 -21.206 1.00 90.75 200 LEU A CA 1
ATOM 1679 C C . LEU A 1 200 ? -27.472 -31.088 -20.424 1.00 90.75 200 LEU A C 1
ATOM 1681 O O . LEU A 1 200 ? -28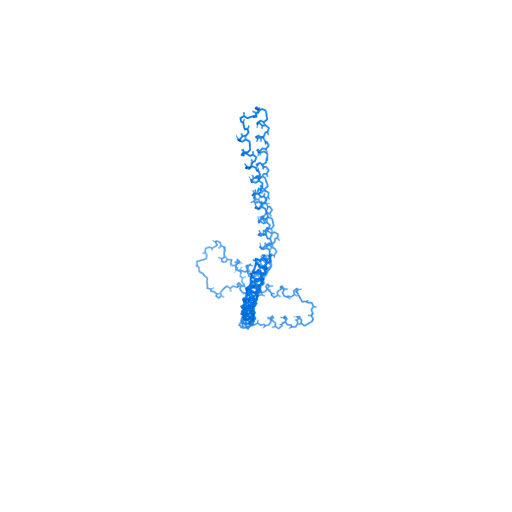.485 -31.785 -20.497 1.00 90.75 200 LEU A O 1
ATOM 1685 N N . ARG A 1 201 ? -26.431 -31.447 -19.661 1.00 90.56 201 ARG A N 1
ATOM 1686 C CA . ARG A 1 201 ? -26.436 -32.628 -18.782 1.00 90.56 201 ARG A CA 1
ATOM 1687 C C . ARG A 1 201 ? -27.468 -32.489 -17.666 1.00 90.56 201 ARG A C 1
ATOM 1689 O O . ARG A 1 201 ? -28.187 -33.452 -17.410 1.00 90.56 201 ARG A O 1
ATOM 1696 N N . ALA A 1 202 ? -27.563 -31.318 -17.038 1.00 92.25 202 ALA A N 1
ATOM 1697 C CA . ALA A 1 202 ? -28.558 -31.039 -16.007 1.00 92.25 202 ALA A CA 1
ATOM 1698 C C . ALA A 1 202 ? -29.989 -31.132 -16.562 1.00 92.25 202 ALA A C 1
ATOM 1700 O O . ALA A 1 202 ? -30.821 -31.813 -15.967 1.00 92.25 202 ALA A O 1
ATOM 1701 N N . ALA A 1 203 ? -30.251 -30.553 -17.739 1.00 92.38 203 ALA A N 1
ATOM 1702 C CA . ALA A 1 203 ? -31.546 -30.641 -18.412 1.00 92.38 203 ALA A CA 1
ATOM 1703 C C . ALA A 1 203 ? -31.924 -32.095 -18.743 1.00 92.38 203 ALA A C 1
ATOM 1705 O O . ALA A 1 203 ? -33.019 -32.539 -18.404 1.00 92.38 203 ALA A O 1
ATOM 1706 N N . LYS A 1 204 ? -30.993 -32.876 -19.314 1.00 92.19 204 LYS A N 1
ATOM 1707 C CA . LYS A 1 204 ? -31.214 -34.308 -19.589 1.00 92.19 204 LYS A CA 1
ATOM 1708 C C . LYS A 1 204 ? -31.475 -35.118 -18.320 1.00 92.19 204 LYS A C 1
ATOM 1710 O O . LYS A 1 204 ? -32.303 -36.026 -18.333 1.00 92.19 204 LYS A O 1
ATOM 1715 N N . LYS A 1 205 ? -30.772 -34.809 -17.225 1.00 92.06 205 LYS A N 1
ATOM 1716 C CA . LYS A 1 205 ? -30.981 -35.463 -15.928 1.00 92.06 205 LYS A CA 1
ATOM 1717 C C . LYS A 1 205 ? -32.371 -35.141 -15.370 1.00 92.06 205 LYS A C 1
ATOM 1719 O O . LYS A 1 205 ? -33.079 -36.068 -14.992 1.00 92.06 205 LYS A O 1
ATOM 1724 N N . ALA A 1 206 ? -32.780 -33.874 -15.394 1.00 91.94 206 ALA A N 1
ATOM 1725 C CA . ALA A 1 206 ? -34.103 -33.445 -14.946 1.00 91.94 206 ALA A CA 1
ATOM 1726 C C . ALA A 1 206 ? -35.231 -34.078 -15.779 1.00 91.94 206 ALA A C 1
ATOM 1728 O O . ALA A 1 206 ? -36.223 -34.546 -15.226 1.00 91.94 206 ALA A O 1
ATOM 1729 N N . GLU A 1 207 ? -35.068 -34.164 -17.103 1.00 92.31 207 GLU A N 1
ATOM 1730 C CA . GLU A 1 207 ? -36.032 -34.830 -17.985 1.00 92.31 207 GLU A CA 1
ATOM 1731 C C . GLU A 1 207 ? -36.148 -36.332 -17.672 1.00 92.31 207 GLU A C 1
ATOM 1733 O O . GLU A 1 207 ? -37.252 -36.877 -17.587 1.00 92.31 207 GLU A O 1
ATOM 1738 N N . PHE A 1 208 ? -35.015 -37.005 -17.446 1.00 91.50 208 PHE A N 1
ATOM 1739 C CA . PHE A 1 208 ? -34.992 -38.412 -17.052 1.00 91.50 208 PHE A CA 1
ATOM 1740 C C . PHE A 1 208 ? -35.660 -38.644 -15.689 1.00 91.50 208 PHE A C 1
ATOM 1742 O O . PHE A 1 208 ? -36.452 -39.578 -15.547 1.00 91.50 208 PHE A O 1
ATOM 1749 N N . GLU A 1 209 ? -35.378 -37.795 -14.698 1.00 92.00 209 GLU A N 1
ATOM 1750 C CA . GLU A 1 209 ? -35.996 -37.852 -13.370 1.00 92.00 209 GLU A CA 1
ATOM 1751 C C . GLU A 1 209 ? -37.510 -37.618 -13.451 1.00 92.00 209 GLU A C 1
ATOM 1753 O O . GLU A 1 209 ? -38.275 -38.439 -12.946 1.00 92.00 209 GLU A O 1
ATOM 1758 N N . ALA A 1 210 ? -37.960 -36.607 -14.200 1.00 93.88 210 ALA A N 1
ATOM 1759 C CA . ALA A 1 210 ? -39.380 -36.347 -14.432 1.00 93.88 210 ALA A CA 1
ATOM 1760 C C . ALA A 1 210 ? -40.082 -37.522 -15.137 1.00 93.88 210 ALA A C 1
ATOM 1762 O O . ALA A 1 210 ? -41.201 -37.901 -14.776 1.00 93.88 210 ALA A O 1
ATOM 1763 N N . ARG A 1 211 ? -39.426 -38.150 -16.124 1.00 92.81 211 ARG A N 1
ATOM 1764 C CA . ARG A 1 211 ? -39.948 -39.353 -16.791 1.00 92.81 211 ARG A CA 1
ATOM 1765 C C . ARG A 1 211 ? -40.048 -40.530 -15.823 1.00 92.81 211 ARG A C 1
ATOM 1767 O O . ARG A 1 211 ? -41.059 -41.232 -15.823 1.00 92.81 211 ARG A O 1
ATOM 1774 N N . ARG A 1 212 ? -39.027 -40.743 -14.988 1.00 92.38 212 ARG A N 1
ATOM 1775 C CA . ARG A 1 212 ? -39.025 -41.789 -13.957 1.00 92.38 212 ARG A CA 1
ATOM 1776 C C . ARG A 1 212 ? -40.152 -41.570 -12.949 1.00 92.38 212 ARG A C 1
ATOM 1778 O O . ARG A 1 212 ? -40.851 -42.524 -12.621 1.00 92.38 212 ARG A O 1
ATOM 1785 N N . GLU A 1 213 ? -40.361 -40.336 -12.499 1.00 92.62 213 GLU A N 1
ATOM 1786 C CA . GLU A 1 213 ? -41.451 -39.990 -11.584 1.00 92.62 213 GLU A CA 1
ATOM 1787 C C . GLU A 1 213 ? -42.832 -40.242 -12.189 1.00 92.62 213 GLU A C 1
ATOM 1789 O O . GLU A 1 213 ? -43.694 -40.791 -11.502 1.00 92.62 213 GLU A O 1
ATOM 1794 N N . ARG A 1 214 ? -43.050 -39.904 -13.468 1.00 93.62 214 ARG A N 1
ATOM 1795 C CA . ARG A 1 214 ? -44.313 -40.215 -14.163 1.00 93.62 214 ARG A CA 1
ATOM 1796 C C . ARG A 1 214 ? -44.586 -41.715 -14.187 1.00 93.62 214 ARG A C 1
ATOM 1798 O O . ARG A 1 214 ? -45.652 -42.136 -13.754 1.00 93.62 214 ARG A O 1
ATOM 1805 N N . ILE A 1 215 ? -43.597 -42.519 -14.586 1.00 92.00 215 ILE A N 1
ATOM 1806 C CA . ILE A 1 215 ? -43.731 -43.984 -14.631 1.00 92.00 215 ILE A CA 1
ATOM 1807 C C . ILE A 1 215 ? -44.012 -44.557 -13.234 1.00 92.00 215 ILE A C 1
ATOM 1809 O O . ILE A 1 215 ? -44.830 -45.463 -13.087 1.00 92.00 215 ILE A O 1
ATOM 1813 N N . LEU A 1 216 ? -43.349 -44.047 -12.190 1.00 89.69 216 LEU A N 1
ATOM 1814 C CA . LEU A 1 216 ? -43.595 -44.488 -10.813 1.00 89.69 216 LEU A CA 1
ATOM 1815 C C . LEU A 1 216 ? -45.005 -44.118 -10.333 1.00 89.69 216 LEU A C 1
ATOM 1817 O O . LEU A 1 216 ? -45.657 -44.951 -9.707 1.00 89.69 216 LEU A O 1
ATOM 1821 N N . LYS A 1 217 ? -45.494 -42.913 -10.654 1.00 93.50 217 LYS A N 1
ATOM 1822 C CA . LYS A 1 217 ? -46.866 -42.481 -10.339 1.00 93.50 217 LYS A CA 1
ATOM 1823 C C . LYS A 1 217 ? -47.909 -43.332 -11.064 1.00 93.50 217 LYS A C 1
ATOM 1825 O O . LYS A 1 217 ? -48.850 -43.785 -10.423 1.00 93.50 217 LYS A O 1
ATOM 1830 N N . GLU A 1 218 ? -47.713 -43.609 -12.352 1.00 92.19 218 GLU A N 1
ATOM 1831 C CA . GLU A 1 218 ? -48.590 -44.488 -13.139 1.00 92.19 218 GLU A CA 1
ATOM 1832 C C . GLU A 1 218 ? -48.628 -45.911 -12.569 1.00 92.19 218 GLU A C 1
ATOM 1834 O O . GLU A 1 218 ? -49.704 -46.474 -12.375 1.00 92.19 218 GLU A O 1
ATOM 1839 N N . ARG A 1 219 ? -47.465 -46.486 -12.227 1.00 89.31 219 ARG A N 1
ATOM 1840 C CA . ARG A 1 219 ? -47.387 -47.816 -11.599 1.00 89.31 219 ARG A CA 1
ATOM 1841 C C . ARG A 1 219 ? -48.079 -47.858 -10.244 1.00 89.31 219 ARG A C 1
ATOM 1843 O O . ARG A 1 219 ? -48.781 -48.826 -9.969 1.00 89.31 219 ARG A O 1
ATOM 1850 N N . LYS A 1 220 ? -47.887 -46.828 -9.416 1.00 90.94 220 LYS A N 1
ATOM 1851 C CA . LYS A 1 220 ? -48.533 -46.736 -8.107 1.00 90.94 220 LYS A CA 1
ATOM 1852 C C . LYS A 1 220 ? -50.052 -46.629 -8.255 1.00 90.94 220 LYS A C 1
ATOM 1854 O O . LYS A 1 220 ? -50.759 -47.418 -7.653 1.00 90.94 220 LYS A O 1
ATOM 1859 N N . ALA A 1 221 ? -50.548 -45.766 -9.143 1.00 90.50 221 ALA A N 1
ATOM 1860 C CA . ALA A 1 221 ? -51.980 -45.657 -9.431 1.00 90.50 221 ALA A CA 1
ATOM 1861 C C . ALA A 1 221 ? -52.582 -46.978 -9.959 1.00 90.50 221 ALA A C 1
ATOM 1863 O O . ALA A 1 221 ? -53.690 -47.366 -9.585 1.00 90.50 221 ALA A O 1
ATOM 1864 N N . ALA A 1 222 ? -51.839 -47.715 -10.792 1.00 87.88 222 ALA A N 1
ATOM 1865 C CA . ALA A 1 222 ? -52.251 -49.040 -11.248 1.00 87.88 222 ALA A CA 1
ATOM 1866 C C . ALA A 1 222 ? -52.285 -50.067 -10.097 1.00 87.88 222 ALA A C 1
ATOM 1868 O O . ALA A 1 222 ? -53.233 -50.839 -9.997 1.00 87.88 222 ALA A O 1
ATOM 1869 N N . GLN A 1 223 ? -51.295 -50.063 -9.199 1.00 85.56 223 GLN A N 1
ATOM 1870 C CA . GLN A 1 223 ? -51.295 -50.925 -8.010 1.00 85.56 223 GLN A CA 1
ATOM 1871 C C . GLN A 1 223 ? -52.450 -50.589 -7.062 1.00 85.56 223 GLN A C 1
ATOM 1873 O O . GLN A 1 223 ? -53.181 -51.495 -6.667 1.00 85.56 223 GLN A O 1
ATOM 1878 N N . ASP A 1 224 ? -52.649 -49.305 -6.766 1.00 88.56 224 ASP A N 1
ATOM 1879 C CA . ASP A 1 224 ? -53.703 -48.814 -5.878 1.00 88.56 224 ASP A CA 1
ATOM 1880 C C . ASP A 1 224 ? -55.096 -49.177 -6.428 1.00 88.56 224 ASP A C 1
ATOM 1882 O O . ASP A 1 224 ? -55.958 -49.630 -5.679 1.00 88.56 224 ASP A O 1
ATOM 1886 N N . SER A 1 225 ? -55.315 -49.084 -7.748 1.00 86.56 225 SER A N 1
ATOM 1887 C CA . SER A 1 225 ? -56.588 -49.493 -8.371 1.00 86.56 225 SER A CA 1
ATOM 1888 C C . SER A 1 225 ? -56.820 -51.009 -8.346 1.00 86.56 225 SER A C 1
ATOM 1890 O O . SER A 1 225 ? -57.934 -51.452 -8.059 1.00 86.56 225 SER A O 1
ATOM 1892 N N . ILE A 1 226 ? -55.782 -51.825 -8.574 1.00 83.44 226 ILE A N 1
ATOM 1893 C CA . ILE A 1 226 ? -55.866 -53.289 -8.429 1.00 83.44 226 ILE A CA 1
ATOM 1894 C C . ILE A 1 226 ? -56.159 -53.670 -6.975 1.00 83.44 226 ILE A C 1
ATOM 1896 O O . ILE A 1 226 ? -56.948 -54.582 -6.722 1.00 83.44 226 ILE A O 1
ATOM 1900 N N . GLN A 1 227 ? -55.529 -52.993 -6.015 1.00 83.38 227 GLN A N 1
ATOM 1901 C CA . GLN A 1 227 ? -55.735 -53.257 -4.598 1.00 83.38 227 GLN A CA 1
ATOM 1902 C C . GLN A 1 227 ? -57.143 -52.849 -4.151 1.00 83.38 227 GLN A C 1
ATOM 1904 O O . GLN A 1 227 ? -57.823 -53.666 -3.536 1.00 83.38 227 GLN A O 1
ATOM 1909 N N . ALA A 1 228 ? -57.633 -51.680 -4.569 1.00 85.00 228 ALA A N 1
ATOM 1910 C CA . ALA A 1 228 ? -59.011 -51.254 -4.330 1.00 85.00 228 ALA A CA 1
ATOM 1911 C C . ALA A 1 228 ? -60.036 -52.238 -4.928 1.00 85.00 228 ALA A C 1
ATOM 1913 O O . ALA A 1 228 ? -61.007 -52.604 -4.268 1.00 85.00 228 ALA A O 1
ATOM 1914 N N . ALA A 1 229 ? -59.796 -52.745 -6.144 1.00 83.75 229 ALA A N 1
ATOM 1915 C CA . ALA A 1 229 ? -60.649 -53.766 -6.755 1.00 83.75 229 ALA A CA 1
ATOM 1916 C C . ALA A 1 229 ? -60.629 -55.095 -5.973 1.00 83.75 229 ALA A C 1
ATOM 1918 O O . ALA A 1 229 ? -61.668 -55.737 -5.813 1.00 83.75 229 ALA A O 1
ATOM 1919 N N . ARG A 1 230 ? -59.464 -55.509 -5.450 1.00 81.25 230 ARG A N 1
ATOM 1920 C CA . ARG A 1 230 ? -59.336 -56.701 -4.590 1.00 81.25 230 ARG A CA 1
ATOM 1921 C C . ARG A 1 230 ? -60.037 -56.526 -3.246 1.00 81.25 230 ARG A C 1
ATOM 1923 O O . ARG A 1 230 ? -60.672 -57.468 -2.781 1.00 81.25 230 ARG A O 1
ATOM 1930 N N . GLU A 1 231 ? -59.931 -55.355 -2.628 1.00 81.31 231 GLU A N 1
ATOM 1931 C CA . GLU A 1 231 ? -60.601 -55.036 -1.364 1.00 81.31 231 GLU A CA 1
ATOM 1932 C C . GLU A 1 231 ? -62.125 -55.008 -1.539 1.00 81.31 231 GLU A C 1
ATOM 1934 O O . GLU A 1 231 ? -62.833 -55.652 -0.764 1.00 81.31 231 GLU A O 1
ATOM 1939 N N . ALA A 1 232 ? -62.632 -54.400 -2.616 1.00 78.56 232 ALA A N 1
ATOM 1940 C CA . ALA A 1 232 ? -64.054 -54.434 -2.969 1.00 78.56 232 ALA A CA 1
ATOM 1941 C C . ALA A 1 232 ? -64.563 -55.868 -3.238 1.00 78.56 232 ALA A C 1
ATOM 1943 O O . ALA A 1 232 ? -65.643 -56.255 -2.784 1.00 78.56 232 ALA A O 1
ATOM 1944 N N . ALA A 1 233 ? -63.768 -56.702 -3.919 1.00 74.75 233 ALA A N 1
ATOM 1945 C CA . ALA A 1 233 ? -64.084 -58.118 -4.137 1.00 74.75 233 ALA A CA 1
ATOM 1946 C C . ALA A 1 233 ? -64.077 -58.952 -2.837 1.00 74.75 233 ALA A C 1
ATOM 1948 O O . ALA A 1 233 ? -64.746 -59.981 -2.749 1.00 74.75 233 ALA A O 1
ATOM 1949 N N . LYS A 1 234 ? -63.314 -58.530 -1.820 1.00 74.50 234 LYS A N 1
ATOM 1950 C CA . LYS A 1 234 ? -63.280 -59.179 -0.504 1.00 74.50 234 LYS A CA 1
ATOM 1951 C C . LYS A 1 234 ? -64.495 -58.781 0.339 1.00 74.50 234 LYS A C 1
ATOM 1953 O O . LYS A 1 234 ? -65.170 -59.657 0.862 1.00 74.50 234 LYS A O 1
ATOM 1958 N N . GLN A 1 235 ? -64.847 -57.494 0.352 1.00 71.69 235 GLN A N 1
ATOM 1959 C CA . GLN A 1 235 ? -66.046 -56.986 1.033 1.00 71.69 235 GLN A CA 1
ATOM 1960 C C . GLN A 1 235 ? -67.348 -57.576 0.470 1.00 71.69 235 GLN A C 1
ATOM 1962 O O . GLN A 1 235 ? -68.271 -57.868 1.226 1.00 71.69 235 GLN A O 1
ATOM 1967 N N . THR A 1 236 ? -67.416 -57.802 -0.845 1.00 65.62 236 THR A N 1
ATOM 1968 C CA . THR A 1 236 ? -68.561 -58.476 -1.490 1.00 65.62 236 THR A CA 1
ATOM 1969 C C . THR A 1 236 ? -68.637 -59.974 -1.182 1.00 65.62 236 THR A C 1
ATOM 1971 O O . THR A 1 236 ? -69.727 -60.532 -1.186 1.00 65.62 236 THR A O 1
ATOM 1974 N N . LYS A 1 237 ? -67.516 -60.641 -0.873 1.00 61.53 237 LYS A N 1
ATOM 1975 C CA . LYS A 1 237 ? -67.519 -62.033 -0.385 1.00 61.53 237 LYS A CA 1
ATOM 1976 C C . LYS A 1 237 ? -67.904 -62.143 1.088 1.00 61.53 237 LYS A C 1
ATOM 1978 O O . LYS A 1 237 ? -68.631 -63.064 1.439 1.00 61.53 237 LYS A O 1
ATOM 1983 N N . ASP A 1 238 ? -67.464 -61.202 1.919 1.00 59.91 238 ASP A N 1
ATOM 1984 C CA . ASP A 1 238 ? -67.793 -61.170 3.352 1.00 59.91 238 ASP A CA 1
ATOM 1985 C C . ASP A 1 238 ? -69.258 -60.765 3.624 1.00 59.91 238 ASP A C 1
ATOM 1987 O O . ASP A 1 238 ? -69.745 -60.954 4.729 1.00 59.91 238 ASP A O 1
ATOM 1991 N N . THR A 1 239 ? -69.981 -60.244 2.624 1.00 57.59 239 THR A N 1
ATOM 1992 C CA . THR A 1 239 ? -71.427 -59.941 2.701 1.00 57.59 239 THR A CA 1
ATOM 1993 C C . THR A 1 239 ? -72.332 -61.068 2.183 1.00 57.59 239 THR A C 1
ATOM 1995 O O . THR A 1 239 ? -73.552 -60.940 2.259 1.00 57.59 239 THR A O 1
ATOM 1998 N N . ILE A 1 240 ? -71.764 -62.157 1.647 1.00 55.03 240 ILE A N 1
ATOM 1999 C CA . ILE A 1 240 ? -72.503 -63.305 1.078 1.00 55.03 240 ILE A CA 1
ATOM 2000 C C . ILE A 1 240 ? -72.425 -64.562 1.982 1.00 55.03 240 ILE A C 1
ATOM 2002 O O . ILE A 1 240 ? -73.120 -65.542 1.720 1.00 55.03 240 ILE A O 1
ATOM 2006 N N . ASN A 1 241 ? -71.651 -64.523 3.072 1.00 43.75 241 ASN A N 1
ATOM 2007 C CA . ASN A 1 241 ? -71.658 -65.524 4.153 1.00 43.75 241 ASN A CA 1
ATOM 2008 C C . ASN A 1 241 ? -72.350 -64.971 5.401 1.00 43.75 241 ASN A C 1
ATOM 2010 O O . ASN A 1 241 ? -72.885 -65.799 6.170 1.00 43.75 241 ASN A O 1
#

InterPro domains:
  IPR005632 Chaperone protein Skp [PF03938] (1-138)
  IPR005632 Chaperone protein Skp [PTHR35089] (1-141)
  IPR005632 Chaperone protein Skp [SM00935] (1-141)
  IPR024930 Skp domain superfamily [G3DSA:3.30.910.20] (1-140)
  IPR024930 Skp domain superfamily [SSF111384] (1-140)